Protein AF-A0A9P3I8W3-F1 (afdb_monomer_lite)

Foldseek 3Di:
DDDDPDDDDDPDDDDDPVVVVVVVLCVQQVFLLSNLVSVVVVQVVVVEDEDDPVDDDDDAAQHKYKYDDPSRDIDIDGHHNPDDPPDDDDDDDDGSGDWDWAFDPPQFDDDPNDTGGDTDTDPDDPVVVQAPDQDWDWDKDKDKDWPPDPPDDDDDDDDDDDDDDDDDDDDPPPPPPGDIDIDMDIDIDPGRDDHHYDDDPVVPD

Sequence (205 aa):
MAAAAAAAAAAAPAPPAAATELVEFLNRSWTAFHAVDECRQRLLKAGYQQLSEREEWRLEAGGKYFFTRNYSTIAAFSIGKKFKPGNAFWIIGAHTDSPCLKLKPNSKASKAGFLSVAVQTYGGGLWTTWFDRDLGIAGRVLLRHVDGQEGGRGEGEAAEGGAEGGGEGGKAALVSVKQVRLEHRLVRIDRPVLRIPTLAIHLDR

pLDDT: mean 85.03, std 22.58, range [26.7, 98.81]

Structure (mmCIF, N/CA/C/O backbone):
data_AF-A0A9P3I8W3-F1
#
_entry.id   AF-A0A9P3I8W3-F1
#
loop_
_atom_site.group_PDB
_atom_site.id
_atom_site.type_symbol
_atom_site.label_atom_id
_atom_site.label_alt_id
_atom_site.label_comp_id
_atom_site.label_asym_id
_atom_site.label_entity_id
_atom_site.label_seq_id
_atom_site.pdbx_PDB_ins_code
_atom_site.Cartn_x
_atom_site.Cartn_y
_atom_site.Cartn_z
_atom_site.occupancy
_atom_site.B_iso_or_equiv
_atom_site.auth_seq_id
_atom_site.auth_comp_id
_atom_site.auth_asym_id
_atom_site.auth_atom_id
_atom_site.pdbx_PDB_model_num
ATOM 1 N N . MET A 1 1 ? 13.104 -59.166 -17.831 1.00 45.28 1 MET A N 1
ATOM 2 C CA . MET A 1 1 ? 12.084 -58.642 -16.898 1.00 45.28 1 MET A CA 1
ATOM 3 C C . MET A 1 1 ? 12.790 -57.886 -15.785 1.00 45.28 1 MET A C 1
ATOM 5 O O . MET A 1 1 ? 13.411 -58.519 -14.948 1.00 45.28 1 MET A O 1
ATOM 9 N N . ALA A 1 2 ? 12.720 -56.560 -15.795 1.00 38.44 2 ALA A N 1
ATOM 10 C CA . ALA A 1 2 ? 12.954 -55.733 -14.615 1.00 38.44 2 ALA A CA 1
ATOM 11 C C . ALA A 1 2 ? 12.136 -54.456 -14.828 1.00 38.44 2 ALA A C 1
ATOM 13 O O . ALA A 1 2 ? 12.523 -53.579 -15.595 1.00 38.44 2 ALA A O 1
ATOM 14 N N . ALA A 1 3 ? 10.935 -54.426 -14.253 1.00 42.28 3 ALA A N 1
ATOM 15 C CA . ALA A 1 3 ? 10.103 -53.236 -14.240 1.00 42.28 3 ALA A CA 1
ATOM 16 C C . ALA A 1 3 ? 10.693 -52.270 -13.206 1.00 42.28 3 ALA A C 1
ATOM 18 O O . ALA A 1 3 ? 10.710 -52.572 -12.014 1.00 42.28 3 ALA A O 1
ATOM 19 N N . ALA A 1 4 ? 11.199 -51.127 -13.665 1.00 45.69 4 ALA A N 1
ATOM 20 C CA . ALA A 1 4 ? 11.512 -50.012 -12.788 1.00 45.69 4 ALA A CA 1
ATOM 21 C C . ALA A 1 4 ? 10.185 -49.400 -12.321 1.00 45.69 4 ALA A C 1
ATOM 23 O O . ALA A 1 4 ? 9.483 -48.747 -13.093 1.00 45.69 4 ALA A O 1
ATOM 24 N N . ALA A 1 5 ? 9.814 -49.659 -11.069 1.00 49.66 5 ALA A N 1
ATOM 25 C CA . ALA A 1 5 ? 8.712 -48.968 -10.424 1.00 49.66 5 ALA A CA 1
ATOM 26 C C . ALA A 1 5 ? 9.121 -47.503 -10.222 1.00 49.66 5 ALA A C 1
ATOM 28 O O . ALA A 1 5 ? 10.002 -47.199 -9.418 1.00 49.66 5 ALA A O 1
ATOM 29 N N . ALA A 1 6 ? 8.498 -46.597 -10.975 1.00 54.53 6 ALA A N 1
ATOM 30 C CA . ALA A 1 6 ? 8.556 -45.177 -10.680 1.00 54.53 6 ALA A CA 1
ATOM 31 C C . ALA A 1 6 ? 7.911 -44.964 -9.304 1.00 54.53 6 ALA A C 1
ATOM 33 O O . ALA A 1 6 ? 6.701 -45.124 -9.144 1.00 54.53 6 ALA A O 1
ATOM 34 N N . ALA A 1 7 ? 8.729 -44.649 -8.300 1.00 56.19 7 ALA A N 1
ATOM 35 C CA . ALA A 1 7 ? 8.232 -44.179 -7.021 1.00 56.19 7 ALA A CA 1
ATOM 36 C C . ALA A 1 7 ? 7.456 -42.883 -7.282 1.00 56.19 7 ALA A C 1
ATOM 38 O O . ALA A 1 7 ? 8.037 -41.871 -7.676 1.00 56.19 7 ALA A O 1
ATOM 39 N N . ALA A 1 8 ? 6.134 -42.931 -7.115 1.00 58.38 8 ALA A N 1
ATOM 40 C CA . ALA A 1 8 ? 5.309 -41.738 -7.108 1.00 58.38 8 ALA A CA 1
ATOM 41 C C . ALA A 1 8 ? 5.849 -40.818 -6.008 1.00 58.38 8 ALA A C 1
ATOM 43 O O . ALA A 1 8 ? 5.798 -41.164 -4.826 1.00 58.38 8 ALA A O 1
ATOM 44 N N . ALA A 1 9 ? 6.418 -39.675 -6.397 1.00 61.53 9 ALA A N 1
ATOM 45 C CA . ALA A 1 9 ? 6.782 -38.637 -5.451 1.00 61.53 9 ALA A CA 1
ATOM 46 C C . ALA A 1 9 ? 5.512 -38.271 -4.675 1.00 61.53 9 ALA A C 1
ATOM 48 O O . ALA A 1 9 ? 4.538 -37.799 -5.266 1.00 61.53 9 ALA A O 1
ATOM 49 N N . ALA A 1 10 ? 5.494 -38.562 -3.373 1.00 63.12 10 ALA A N 1
ATOM 50 C CA . ALA A 1 10 ? 4.397 -38.171 -2.506 1.00 63.12 10 ALA A CA 1
ATOM 51 C C . ALA A 1 10 ? 4.188 -36.660 -2.663 1.00 63.12 10 ALA A C 1
ATOM 53 O O . ALA A 1 10 ? 5.136 -35.885 -2.516 1.00 63.12 10 ALA A O 1
ATOM 54 N N . ALA A 1 11 ? 2.969 -36.254 -3.026 1.00 68.75 11 ALA A N 1
ATOM 55 C CA . ALA A 1 11 ? 2.628 -34.848 -3.171 1.00 68.75 11 ALA A CA 1
ATOM 56 C C . ALA A 1 11 ? 2.992 -34.116 -1.873 1.00 68.75 11 ALA A C 1
ATOM 58 O O . ALA A 1 11 ? 2.636 -34.569 -0.782 1.00 68.75 11 ALA A O 1
ATOM 59 N N . ALA A 1 12 ? 3.740 -33.018 -1.992 1.00 76.50 12 ALA A N 1
ATOM 60 C CA . ALA A 1 12 ? 4.112 -32.211 -0.839 1.00 76.50 12 ALA A CA 1
ATOM 61 C C . ALA A 1 12 ? 2.844 -31.797 -0.064 1.00 76.50 12 ALA A C 1
ATOM 63 O O . ALA A 1 12 ? 1.817 -31.515 -0.691 1.00 76.50 12 ALA A O 1
ATOM 64 N N . PRO A 1 13 ? 2.888 -31.766 1.281 1.00 81.31 13 PRO A N 1
ATOM 65 C CA . PRO A 1 13 ? 1.743 -31.338 2.071 1.00 81.31 13 PRO A CA 1
ATOM 66 C C . PRO A 1 13 ? 1.334 -29.917 1.672 1.00 81.31 13 PRO A C 1
ATOM 68 O O . PRO A 1 13 ? 2.184 -29.073 1.378 1.00 81.31 13 PRO A O 1
ATOM 71 N N . ALA A 1 14 ? 0.025 -29.658 1.659 1.00 83.62 14 ALA A N 1
ATOM 72 C CA . ALA A 1 14 ? -0.504 -28.339 1.337 1.00 83.62 14 ALA A CA 1
ATOM 73 C C . ALA A 1 14 ? 0.098 -27.272 2.275 1.00 83.62 14 ALA A C 1
ATOM 75 O O . ALA A 1 14 ? 0.286 -27.542 3.468 1.00 83.62 14 ALA A O 1
ATOM 76 N N . PRO A 1 15 ? 0.408 -26.065 1.765 1.00 88.75 15 PRO A N 1
ATOM 77 C CA . PRO A 1 15 ? 0.966 -25.006 2.591 1.00 88.75 15 PRO A CA 1
ATOM 78 C C . PRO A 1 15 ? -0.010 -24.620 3.714 1.00 88.75 15 PRO A C 1
ATOM 80 O O . PRO A 1 15 ? -1.228 -24.694 3.524 1.00 88.75 15 PRO A O 1
ATOM 83 N N . PRO A 1 16 ? 0.490 -24.161 4.877 1.00 94.12 16 PRO A N 1
ATOM 84 C CA . PRO A 1 16 ? -0.370 -23.666 5.945 1.00 94.12 16 PRO A CA 1
ATOM 85 C C . PRO A 1 16 ? -1.301 -22.553 5.449 1.00 94.12 16 PRO A C 1
ATOM 87 O O . PRO A 1 16 ? -0.885 -21.694 4.667 1.00 94.12 16 PRO A O 1
ATOM 90 N N . ALA A 1 17 ? -2.537 -22.515 5.955 1.00 94.62 17 ALA A N 1
ATOM 91 C CA . ALA A 1 17 ? -3.527 -21.502 5.573 1.00 94.62 17 ALA A CA 1
ATOM 92 C C . ALA A 1 17 ? -2.982 -20.070 5.727 1.00 94.62 17 ALA A C 1
ATOM 94 O O . ALA A 1 17 ? -3.080 -19.271 4.801 1.00 94.62 17 ALA A O 1
ATOM 95 N N . ALA A 1 18 ? -2.284 -19.789 6.833 1.00 95.31 18 ALA A N 1
ATOM 96 C CA . ALA A 1 18 ? -1.663 -18.489 7.087 1.00 95.31 18 ALA A CA 1
ATOM 97 C C . ALA A 1 18 ? -0.638 -18.074 6.012 1.00 95.31 18 ALA A C 1
ATOM 99 O O . ALA A 1 18 ? -0.540 -16.896 5.675 1.00 95.31 18 ALA A O 1
ATOM 100 N N . ALA A 1 19 ? 0.116 -19.026 5.450 1.00 96.69 19 ALA A N 1
ATOM 101 C CA . ALA A 1 19 ? 1.070 -18.736 4.381 1.00 96.69 19 ALA A CA 1
ATOM 102 C C . ALA A 1 19 ? 0.343 -18.383 3.075 1.00 96.69 19 ALA A C 1
ATOM 104 O O . ALA A 1 19 ? 0.718 -17.427 2.399 1.00 96.69 19 ALA A O 1
ATOM 105 N N . THR A 1 20 ? -0.731 -19.108 2.757 1.00 96.12 20 THR A N 1
ATOM 106 C CA . THR A 1 20 ? -1.573 -18.829 1.584 1.00 96.12 20 THR A CA 1
ATOM 107 C C . THR A 1 20 ? -2.246 -17.459 1.707 1.00 96.12 20 THR A C 1
ATOM 109 O O . THR A 1 20 ? -2.158 -16.645 0.791 1.00 96.12 20 THR A O 1
ATOM 112 N N . GLU A 1 21 ? -2.820 -17.145 2.872 1.00 96.38 21 GLU A N 1
ATOM 113 C CA . GLU A 1 21 ? -3.442 -15.844 3.146 1.00 96.38 21 GLU A CA 1
ATOM 114 C C . GLU A 1 21 ? -2.450 -14.677 3.068 1.00 96.38 21 GLU A C 1
ATOM 116 O O . GLU A 1 21 ? -2.803 -13.594 2.587 1.00 96.38 21 GLU A O 1
ATOM 121 N N . LEU A 1 22 ? -1.207 -14.885 3.519 1.00 97.25 22 LEU A N 1
ATOM 122 C CA . LEU A 1 22 ? -0.139 -13.897 3.390 1.00 97.25 22 LEU A CA 1
ATOM 123 C C . LEU A 1 22 ? 0.207 -13.653 1.918 1.00 97.25 22 LEU A C 1
ATOM 125 O O . LEU A 1 22 ? 0.298 -12.501 1.499 1.00 97.25 22 LEU A O 1
ATOM 129 N N . VAL A 1 23 ? 0.372 -14.710 1.121 1.00 97.31 23 VAL A N 1
ATOM 130 C CA . VAL A 1 23 ? 0.656 -14.583 -0.318 1.00 97.31 23 VAL A CA 1
ATOM 131 C C . VAL A 1 23 ? -0.478 -13.847 -1.031 1.00 97.31 23 VAL A C 1
ATOM 133 O O . VAL A 1 23 ? -0.220 -12.941 -1.822 1.00 97.31 23 VAL A O 1
ATOM 136 N N . GLU A 1 24 ? -1.735 -14.161 -0.715 1.00 97.31 24 GLU A N 1
ATOM 137 C CA . GLU A 1 24 ? -2.887 -13.433 -1.251 1.00 97.31 24 GLU A CA 1
ATOM 138 C C . GLU A 1 24 ? -2.878 -11.953 -0.857 1.00 97.31 24 GLU A C 1
ATOM 140 O O . GLU A 1 24 ? -3.127 -11.090 -1.703 1.00 97.31 24 GLU A O 1
ATOM 145 N N . PHE A 1 25 ? -2.559 -11.644 0.403 1.00 98.31 25 PHE A N 1
ATOM 146 C CA . PHE A 1 25 ? -2.430 -10.267 0.873 1.00 98.31 25 PHE A CA 1
ATOM 147 C C . PHE A 1 25 ? -1.346 -9.512 0.094 1.00 98.31 25 PHE A C 1
ATOM 149 O O . PHE A 1 25 ? -1.603 -8.416 -0.406 1.00 98.31 25 PHE A O 1
ATOM 156 N N . LEU A 1 26 ? -0.160 -10.106 -0.071 1.00 97.56 26 LEU A N 1
ATOM 157 C CA . LEU A 1 26 ? 0.955 -9.506 -0.811 1.00 97.56 26 LEU A CA 1
ATOM 158 C C . LEU A 1 26 ? 0.601 -9.284 -2.289 1.00 97.56 26 LEU A C 1
ATOM 160 O O . LEU A 1 26 ? 0.823 -8.196 -2.819 1.00 97.56 26 LEU A O 1
ATOM 164 N N . ASN A 1 27 ? -0.050 -10.259 -2.930 1.00 96.94 27 ASN A N 1
ATOM 165 C CA . ASN A 1 27 ? -0.491 -10.162 -4.326 1.00 96.94 27 ASN A CA 1
ATOM 166 C C . ASN A 1 27 ? -1.557 -9.078 -4.557 1.00 96.94 27 ASN A C 1
ATOM 168 O O . ASN A 1 27 ? -1.719 -8.594 -5.682 1.00 96.94 27 ASN A O 1
ATOM 172 N N . ARG A 1 28 ? -2.286 -8.671 -3.513 1.00 97.62 28 ARG A N 1
ATOM 173 C CA . ARG A 1 28 ? -3.238 -7.549 -3.561 1.00 97.62 28 ARG A CA 1
ATOM 174 C C . ARG A 1 28 ? -2.613 -6.217 -3.148 1.00 97.62 28 ARG A C 1
ATOM 176 O O . ARG A 1 28 ? -3.098 -5.175 -3.572 1.00 97.62 28 ARG A O 1
ATOM 183 N N . SER A 1 29 ? -1.494 -6.235 -2.426 1.00 97.81 29 SER A N 1
ATOM 184 C CA . SER A 1 29 ? -0.898 -5.074 -1.748 1.00 97.81 29 SER A CA 1
ATOM 185 C C . SER A 1 29 ? 0.355 -4.525 -2.444 1.00 97.81 29 SER A C 1
ATOM 187 O O . SER A 1 29 ? 1.392 -4.328 -1.820 1.00 97.81 29 SER A O 1
ATOM 189 N N . TRP A 1 30 ? 0.274 -4.240 -3.748 1.00 97.19 30 TRP A N 1
ATOM 190 C CA . TRP A 1 30 ? 1.442 -3.849 -4.567 1.00 97.19 30 TRP A CA 1
ATOM 191 C C . TRP A 1 30 ? 2.106 -2.531 -4.144 1.00 97.19 30 TRP A C 1
ATOM 193 O O . TRP A 1 30 ? 3.260 -2.266 -4.474 1.00 97.19 30 TRP A O 1
ATOM 203 N N . THR A 1 31 ? 1.367 -1.664 -3.455 1.00 98.38 31 THR A N 1
ATOM 204 C CA . THR A 1 31 ? 1.874 -0.404 -2.904 1.00 98.38 31 THR A CA 1
ATOM 205 C C . THR A 1 31 ? 1.297 -0.188 -1.512 1.00 98.38 31 THR A C 1
ATOM 207 O O . THR A 1 31 ? 0.270 -0.775 -1.180 1.00 98.38 31 THR A O 1
ATOM 210 N N . ALA A 1 32 ? 1.875 0.733 -0.735 1.00 98.31 32 ALA A N 1
ATOM 211 C CA . ALA A 1 32 ? 1.334 1.116 0.573 1.00 98.31 32 ALA A CA 1
ATOM 212 C C . ALA A 1 32 ? -0.153 1.526 0.522 1.00 98.31 32 ALA A C 1
ATOM 214 O O . ALA A 1 32 ? -0.890 1.293 1.475 1.00 98.31 32 ALA A O 1
ATOM 215 N N . PHE A 1 33 ? -0.612 2.095 -0.600 1.00 98.50 33 PHE A N 1
ATOM 216 C CA . PHE A 1 33 ? -2.021 2.447 -0.791 1.00 98.50 33 PHE A CA 1
ATOM 217 C C . PHE A 1 33 ? -2.914 1.209 -0.947 1.00 98.50 33 PHE A C 1
ATOM 219 O O . PHE A 1 33 ? -3.985 1.149 -0.352 1.00 98.50 33 PHE A O 1
ATOM 226 N N . HIS A 1 34 ? -2.458 0.205 -1.702 1.00 98.62 34 HIS A N 1
ATOM 227 C CA . HIS A 1 34 ? -3.178 -1.062 -1.841 1.00 98.62 34 HIS A CA 1
ATOM 228 C C . HIS A 1 34 ? -3.136 -1.882 -0.546 1.00 98.62 34 HIS A C 1
ATOM 230 O O . HIS A 1 34 ? -4.140 -2.479 -0.184 1.00 98.62 34 HIS A O 1
ATOM 236 N N . ALA A 1 35 ? -2.015 -1.857 0.184 1.00 98.62 35 ALA A N 1
ATOM 237 C CA . ALA A 1 35 ? -1.901 -2.500 1.492 1.00 98.62 35 ALA A CA 1
ATOM 238 C C . ALA A 1 35 ? -2.920 -1.933 2.491 1.00 98.62 35 ALA A C 1
ATOM 240 O O . ALA A 1 35 ? -3.608 -2.680 3.182 1.00 98.62 35 ALA A O 1
ATOM 241 N N . VAL A 1 36 ? -3.061 -0.603 2.542 1.00 98.69 36 VAL A N 1
ATOM 242 C CA . VAL A 1 36 ? -4.072 0.045 3.386 1.00 98.69 36 VAL A CA 1
ATOM 243 C C . VAL A 1 36 ? -5.488 -0.283 2.937 1.00 98.69 36 VAL A C 1
ATOM 245 O O . VAL A 1 36 ? -6.330 -0.530 3.798 1.00 98.69 36 VAL A O 1
ATOM 248 N N . ASP A 1 37 ? -5.767 -0.302 1.633 1.00 98.56 37 ASP A N 1
ATOM 249 C CA . ASP A 1 37 ? -7.104 -0.641 1.142 1.00 98.56 37 ASP A CA 1
ATOM 250 C C . ASP A 1 37 ? -7.472 -2.108 1.422 1.00 98.56 37 ASP A C 1
ATOM 252 O O . ASP A 1 37 ? -8.563 -2.374 1.919 1.00 98.56 37 ASP A O 1
ATOM 256 N N . GLU A 1 38 ? -6.547 -3.052 1.239 1.00 98.56 38 GLU A N 1
ATOM 257 C CA . GLU A 1 38 ? -6.749 -4.462 1.600 1.00 98.56 38 GLU A CA 1
ATOM 258 C C . GLU A 1 38 ? -6.984 -4.618 3.114 1.00 98.56 38 GLU A C 1
ATOM 260 O O . GLU A 1 38 ? -7.934 -5.287 3.530 1.00 98.56 38 GLU A O 1
ATOM 265 N N . CYS A 1 39 ? -6.191 -3.944 3.960 1.00 98.69 39 CYS A N 1
ATOM 266 C CA . CYS A 1 39 ? -6.424 -3.908 5.408 1.00 98.69 39 CYS A CA 1
ATOM 267 C C . CYS A 1 39 ? -7.799 -3.317 5.751 1.00 98.69 39 CYS A C 1
ATOM 269 O O . CYS A 1 39 ? -8.533 -3.893 6.553 1.00 98.69 39 CYS A O 1
ATOM 271 N N . ARG A 1 40 ? -8.177 -2.197 5.124 1.00 98.62 40 ARG A N 1
ATOM 272 C CA . ARG A 1 40 ? -9.491 -1.558 5.284 1.00 98.62 40 ARG A CA 1
ATOM 273 C C . ARG A 1 40 ? -10.617 -2.528 4.938 1.00 98.62 40 ARG A C 1
ATOM 275 O O . ARG A 1 40 ? -11.544 -2.677 5.727 1.00 98.62 40 ARG A O 1
ATOM 282 N N . GLN A 1 41 ? -10.541 -3.207 3.795 1.00 98.50 41 GLN A N 1
ATOM 283 C CA . GLN A 1 41 ? -11.558 -4.173 3.376 1.00 98.50 41 GLN A CA 1
ATOM 284 C C . GLN A 1 41 ? -11.681 -5.335 4.369 1.00 98.50 41 GLN A C 1
ATOM 286 O O . GLN A 1 41 ? -12.794 -5.734 4.712 1.00 98.50 41 GLN A O 1
ATOM 291 N N . ARG A 1 42 ? -10.557 -5.862 4.871 1.00 98.56 42 ARG A N 1
ATOM 292 C CA . ARG A 1 42 ? -10.550 -6.928 5.887 1.00 98.56 42 ARG A CA 1
ATOM 293 C C . ARG A 1 42 ? -11.150 -6.465 7.215 1.00 98.56 42 ARG A C 1
ATOM 295 O O . ARG A 1 42 ? -11.957 -7.185 7.794 1.00 98.56 42 ARG A O 1
ATOM 302 N N . LEU A 1 43 ? -10.814 -5.258 7.668 1.00 98.75 43 LEU A N 1
ATOM 303 C CA . LEU A 1 43 ? -11.361 -4.668 8.893 1.00 98.75 43 LEU A CA 1
ATOM 304 C C . LEU A 1 43 ? -12.872 -4.436 8.787 1.00 98.75 43 LEU A C 1
ATOM 306 O O . LEU A 1 43 ? -13.606 -4.814 9.699 1.00 98.75 43 LEU A O 1
ATOM 310 N N . LEU A 1 44 ? -13.348 -3.898 7.660 1.00 98.62 44 LEU A N 1
ATOM 311 C CA . LEU A 1 44 ? -14.781 -3.735 7.393 1.00 98.62 44 LEU A CA 1
ATOM 312 C C . LEU A 1 44 ? -15.511 -5.085 7.435 1.00 98.62 44 LEU A C 1
ATOM 314 O O . LEU A 1 44 ? -16.516 -5.216 8.129 1.00 98.62 44 LEU A O 1
ATOM 318 N N . LYS A 1 45 ? -14.966 -6.119 6.776 1.00 98.44 45 LYS A N 1
ATOM 319 C CA . LYS A 1 45 ? -15.513 -7.490 6.825 1.00 98.44 45 LYS A CA 1
ATOM 320 C C . LYS A 1 45 ? -15.519 -8.079 8.241 1.00 98.44 45 LYS A C 1
ATOM 322 O O . LYS A 1 45 ? -16.404 -8.860 8.569 1.00 98.44 45 LYS A O 1
ATOM 327 N N . ALA A 1 46 ? -14.568 -7.689 9.089 1.00 98.38 46 ALA A N 1
ATOM 328 C CA . ALA A 1 46 ? -14.490 -8.093 10.494 1.00 98.38 46 ALA A CA 1
ATOM 329 C C . ALA A 1 46 ? -15.383 -7.255 11.442 1.00 98.38 46 ALA A C 1
ATOM 331 O O . ALA A 1 46 ? -15.313 -7.420 12.669 1.00 98.38 46 ALA A O 1
ATOM 332 N N . GLY A 1 47 ? -16.208 -6.355 10.891 1.00 98.44 47 GLY A N 1
ATOM 333 C CA . GLY A 1 47 ? -17.156 -5.526 11.635 1.00 98.44 47 GLY A CA 1
ATOM 334 C C . GLY A 1 47 ? -16.533 -4.302 12.305 1.00 98.44 47 GLY A C 1
ATOM 335 O O . GLY A 1 47 ? -17.074 -3.817 13.295 1.00 98.44 47 GLY A O 1
ATOM 336 N N . TYR A 1 48 ? -15.383 -3.820 11.825 1.00 98.69 48 TYR A N 1
ATOM 337 C CA . TYR A 1 48 ? -14.838 -2.542 12.277 1.00 98.69 48 TYR A CA 1
ATOM 338 C C . TYR A 1 48 ? -15.523 -1.380 11.558 1.00 98.69 48 TYR A C 1
ATOM 340 O O . TYR A 1 48 ? -15.741 -1.421 10.348 1.00 98.69 48 TYR A O 1
ATOM 348 N N . GLN A 1 49 ? -15.772 -0.302 12.292 1.00 98.50 49 GLN A N 1
ATOM 349 C CA . GLN A 1 49 ? -16.285 0.949 11.754 1.00 98.50 49 GLN A CA 1
ATOM 350 C C . GLN A 1 49 ? -15.136 1.865 11.314 1.00 98.50 49 GLN A C 1
ATOM 352 O O . GLN A 1 49 ? -14.188 2.100 12.068 1.00 98.50 49 GLN A O 1
ATOM 357 N N . GLN A 1 50 ? -15.230 2.413 10.101 1.00 98.38 50 GLN A N 1
ATOM 358 C CA . GLN A 1 50 ? -14.295 3.436 9.639 1.00 98.38 50 GLN A CA 1
ATOM 359 C C . GLN A 1 50 ? -14.638 4.787 10.277 1.00 98.38 50 GLN A C 1
ATOM 361 O O . GLN A 1 50 ? -15.772 5.248 10.183 1.00 98.38 50 GLN A O 1
ATOM 366 N N . LEU A 1 51 ? -13.646 5.428 10.887 1.00 98.44 51 LEU A N 1
ATOM 367 C CA . LEU A 1 51 ? -13.729 6.773 11.441 1.00 98.44 51 LEU A CA 1
ATOM 368 C C . LEU A 1 51 ? -13.098 7.789 10.484 1.00 98.44 51 LEU A C 1
ATOM 370 O O . LEU A 1 51 ? -12.102 7.507 9.808 1.00 98.44 51 LEU A O 1
ATOM 374 N N . SER A 1 52 ? -13.667 8.992 10.469 1.00 97.00 52 SER A N 1
ATOM 375 C CA . SER A 1 52 ? -13.127 10.157 9.773 1.00 97.00 52 SER A CA 1
ATOM 376 C C . SER A 1 52 ? -12.306 10.995 10.746 1.00 97.00 52 SER A C 1
ATOM 378 O O . SER A 1 52 ? -12.813 11.427 11.774 1.00 97.00 52 SER A O 1
ATOM 380 N N . GLU A 1 53 ? -11.046 11.294 10.423 1.00 96.62 53 GLU A N 1
ATOM 381 C CA . GLU A 1 53 ? -10.215 12.194 11.248 1.00 96.62 53 GLU A CA 1
ATOM 382 C C . GLU A 1 53 ? -10.710 13.653 11.250 1.00 96.62 53 GLU A C 1
ATOM 384 O O . GLU A 1 53 ? -10.148 14.493 11.944 1.00 96.62 53 GLU A O 1
ATOM 389 N N . ARG A 1 54 ? -11.728 13.973 10.442 1.00 96.69 54 ARG A N 1
ATOM 390 C CA . ARG A 1 54 ? -12.326 15.313 10.336 1.00 96.69 54 ARG A CA 1
ATOM 391 C C . ARG A 1 54 ? -13.572 15.485 11.199 1.00 96.69 54 ARG A C 1
ATOM 393 O O . ARG A 1 54 ? -14.115 16.582 11.254 1.00 96.69 54 ARG A O 1
ATOM 400 N N . GLU A 1 55 ? -14.043 14.407 11.807 1.00 96.88 55 GLU A N 1
ATOM 401 C CA . GLU A 1 55 ? -15.269 14.368 12.595 1.00 96.88 55 GLU A CA 1
ATOM 402 C C . GLU A 1 55 ? -14.938 14.088 14.058 1.00 96.88 55 GLU A C 1
ATOM 404 O O . GLU A 1 55 ? -13.901 13.504 14.379 1.00 96.88 55 GLU A O 1
ATOM 409 N N . GLU A 1 56 ? -15.837 14.485 14.952 1.00 97.50 56 GLU A N 1
ATOM 410 C CA . GLU A 1 56 ? -15.761 14.089 16.353 1.00 97.50 56 GLU A CA 1
ATOM 411 C C . GLU A 1 56 ? -16.072 12.594 16.500 1.00 97.50 56 GLU A C 1
ATOM 413 O O . GLU A 1 56 ? -17.024 12.073 15.914 1.00 97.50 56 GLU A O 1
ATOM 418 N N . TRP A 1 57 ? -15.271 11.885 17.295 1.00 97.69 57 TRP A N 1
ATOM 419 C CA . TRP A 1 57 ? -15.421 10.444 17.469 1.00 97.69 57 TRP A CA 1
ATOM 420 C C . TRP A 1 57 ? -16.287 10.116 18.677 1.00 97.69 57 TRP A C 1
ATOM 422 O O . TRP A 1 57 ? -15.945 10.437 19.813 1.00 97.69 57 TRP A O 1
ATOM 432 N N . ARG A 1 58 ? -17.374 9.381 18.438 1.00 95.56 58 ARG A N 1
ATOM 433 C CA . ARG A 1 58 ? -18.196 8.775 19.490 1.00 95.56 58 ARG A CA 1
ATOM 434 C C . ARG A 1 58 ? -17.822 7.305 19.617 1.00 95.56 58 ARG A C 1
ATOM 436 O O . ARG A 1 58 ? -18.190 6.491 18.775 1.00 95.56 58 ARG A O 1
ATOM 443 N N . LEU A 1 59 ? -17.021 6.996 20.632 1.00 96.88 59 LEU A N 1
ATOM 444 C CA . LEU A 1 59 ? -16.451 5.669 20.848 1.00 96.88 59 LEU A CA 1
ATOM 445 C C . LEU A 1 59 ? -17.149 4.959 22.006 1.00 96.88 59 LEU A C 1
ATOM 447 O O . LEU A 1 59 ? -17.386 5.558 23.053 1.00 96.88 59 LEU A O 1
ATOM 451 N N . GLU A 1 60 ? -17.404 3.664 21.844 1.00 96.75 60 GLU A N 1
ATOM 452 C CA . GLU A 1 60 ? -18.109 2.849 22.831 1.00 96.75 60 GLU A CA 1
ATOM 453 C C . GLU A 1 60 ? -17.264 1.659 23.298 1.00 96.75 60 GLU A C 1
ATOM 455 O O . GLU A 1 60 ? -16.480 1.072 22.544 1.00 96.75 60 GLU A O 1
ATOM 460 N N . ALA A 1 61 ? -17.440 1.266 24.561 1.00 97.31 61 ALA A N 1
ATOM 461 C CA . ALA A 1 61 ? -16.824 0.055 25.089 1.00 97.31 61 ALA A CA 1
ATOM 462 C C . ALA A 1 61 ? -17.365 -1.183 24.355 1.00 97.31 61 ALA A C 1
ATOM 464 O O . ALA A 1 61 ? -18.570 -1.375 24.229 1.00 97.31 61 ALA A O 1
ATOM 465 N N . GLY A 1 62 ? -16.471 -2.053 23.887 1.00 97.50 62 GLY A N 1
ATOM 466 C CA . GLY A 1 62 ? -16.814 -3.163 22.993 1.00 97.50 62 GLY A CA 1
ATOM 467 C C . GLY A 1 62 ? -16.765 -2.808 21.503 1.00 97.50 62 GLY A C 1
ATOM 468 O O . GLY A 1 62 ? -16.823 -3.721 20.679 1.00 97.50 62 GLY A O 1
ATOM 469 N N . GLY A 1 63 ? -16.627 -1.525 21.153 1.00 98.12 63 GLY A N 1
ATOM 470 C CA . GLY A 1 63 ? -16.554 -1.057 19.773 1.00 98.12 63 GLY A CA 1
ATOM 471 C C . GLY A 1 63 ? -15.237 -1.403 19.071 1.00 98.12 63 GLY A C 1
ATOM 472 O O . GLY A 1 63 ? -14.189 -1.602 19.699 1.00 98.12 63 GLY A O 1
ATOM 473 N N . LYS A 1 64 ? -15.291 -1.470 17.739 1.00 98.69 64 LYS A N 1
ATOM 474 C CA . LYS A 1 64 ? -14.160 -1.765 16.852 1.00 98.69 64 LYS A CA 1
ATOM 475 C C . LYS A 1 64 ? -14.064 -0.680 15.795 1.00 98.69 64 LYS A C 1
ATOM 477 O O . LYS A 1 64 ? -15.014 -0.475 15.044 1.00 98.69 64 LYS A O 1
ATOM 482 N N . TYR A 1 65 ? -12.919 -0.021 15.713 1.00 98.81 65 TYR A N 1
ATOM 483 C CA . TYR A 1 65 ? -12.772 1.170 14.891 1.00 98.81 65 TYR A CA 1
ATOM 484 C C . TYR A 1 65 ? -11.443 1.176 14.152 1.00 98.81 65 TYR A C 1
ATOM 486 O O . TYR A 1 65 ? -10.455 0.599 14.608 1.00 98.81 65 TYR A O 1
ATOM 494 N N . PHE A 1 66 ? -11.403 1.852 13.013 1.00 98.81 66 PHE A N 1
ATOM 495 C CA . PHE A 1 66 ? -10.153 2.168 12.340 1.00 98.81 66 PHE A CA 1
ATOM 496 C C . PHE A 1 66 ? -10.261 3.496 11.607 1.00 98.81 66 PHE A C 1
ATOM 498 O O . PHE A 1 66 ? -11.346 3.915 11.220 1.00 98.81 66 PHE A O 1
ATOM 505 N N . PHE A 1 67 ? -9.131 4.138 11.363 1.00 98.62 67 PHE A N 1
ATOM 506 C CA . PHE A 1 67 ? -9.051 5.282 10.465 1.00 98.62 67 PHE A CA 1
ATOM 507 C C . PHE A 1 67 ? -7.833 5.140 9.556 1.00 98.62 67 PHE A C 1
ATOM 509 O O . PHE A 1 67 ? -6.904 4.370 9.822 1.00 98.62 67 PHE A O 1
ATOM 516 N N . THR A 1 68 ? -7.842 5.892 8.461 1.00 98.31 68 THR A N 1
ATOM 517 C CA . THR A 1 68 ? -6.731 5.944 7.510 1.00 98.31 68 THR A CA 1
ATOM 518 C C . THR A 1 68 ? -6.248 7.370 7.356 1.00 98.31 68 THR A C 1
ATOM 520 O O . THR A 1 68 ? -7.071 8.271 7.202 1.00 98.31 68 THR A O 1
ATOM 523 N N . ARG A 1 69 ? -4.932 7.560 7.270 1.00 97.62 69 ARG A N 1
ATOM 524 C CA . ARG A 1 69 ? -4.320 8.859 6.980 1.00 97.62 69 ARG A CA 1
ATOM 525 C C . ARG A 1 69 ? -3.565 8.805 5.662 1.00 97.62 69 ARG A C 1
ATOM 527 O O . ARG A 1 69 ? -2.819 7.860 5.404 1.00 97.62 69 ARG A O 1
ATOM 534 N N . ASN A 1 70 ? -3.799 9.796 4.797 1.00 96.56 70 ASN A N 1
ATOM 535 C CA . ASN A 1 70 ? -3.239 9.870 3.436 1.00 96.56 70 ASN A CA 1
ATOM 536 C C . ASN A 1 70 ? -3.500 8.615 2.565 1.00 96.56 70 ASN A C 1
ATOM 538 O O . ASN A 1 70 ? -2.862 8.445 1.530 1.00 96.56 70 ASN A O 1
ATOM 542 N N . TYR A 1 71 ? -4.418 7.728 2.963 1.00 96.25 71 TYR A N 1
ATOM 543 C CA . TYR A 1 71 ? -4.629 6.409 2.346 1.00 96.25 71 TYR A CA 1
ATOM 544 C C . TYR A 1 71 ? -3.387 5.495 2.338 1.00 96.25 71 TYR A C 1
ATOM 546 O O . TYR A 1 71 ? -3.399 4.472 1.669 1.00 96.25 71 TYR A O 1
ATOM 554 N N . SER A 1 72 ? -2.311 5.850 3.049 1.00 97.69 72 SER A N 1
ATOM 555 C CA . SER A 1 72 ? -1.052 5.084 3.103 1.00 97.69 72 SER A CA 1
ATOM 556 C C . SER A 1 72 ? -0.716 4.578 4.503 1.00 97.69 72 SER A C 1
ATOM 558 O O . SER A 1 72 ? 0.149 3.723 4.654 1.00 97.69 72 SER A O 1
ATOM 560 N N . THR A 1 73 ? -1.424 5.072 5.518 1.00 98.62 73 THR A N 1
ATOM 561 C CA . THR A 1 73 ? -1.330 4.619 6.905 1.00 98.62 73 THR A CA 1
ATOM 562 C C . THR A 1 73 ? -2.713 4.214 7.388 1.00 98.62 73 THR A C 1
ATOM 564 O O . THR A 1 73 ? -3.700 4.885 7.073 1.00 98.62 73 THR A O 1
ATOM 567 N N . ILE A 1 74 ? -2.774 3.141 8.171 1.00 98.62 74 ILE A N 1
ATOM 568 C CA . ILE A 1 74 ? -3.991 2.656 8.812 1.00 98.62 74 ILE A CA 1
ATOM 569 C C . ILE A 1 74 ? -3.720 2.401 10.291 1.00 98.62 74 ILE A C 1
ATOM 571 O O . ILE A 1 74 ? -2.677 1.858 10.647 1.00 98.62 74 ILE A O 1
ATOM 575 N N . ALA A 1 75 ? -4.660 2.804 11.138 1.00 98.62 75 ALA A N 1
ATOM 576 C CA . ALA A 1 75 ? -4.658 2.491 12.557 1.00 98.62 75 ALA A CA 1
ATOM 577 C C . ALA A 1 75 ? -6.011 1.879 12.908 1.00 98.62 75 ALA A C 1
ATOM 579 O O . ALA A 1 75 ? -7.050 2.484 12.646 1.00 98.62 75 ALA A O 1
ATOM 580 N N . ALA A 1 76 ? -5.988 0.679 13.479 1.00 98.62 76 ALA A N 1
ATOM 581 C CA . ALA A 1 76 ? -7.173 -0.049 13.904 1.00 98.62 76 ALA A CA 1
ATOM 582 C C . ALA A 1 76 ? -7.069 -0.371 15.392 1.00 98.62 76 ALA A C 1
ATOM 584 O O . ALA A 1 76 ? -5.991 -0.684 15.894 1.00 98.62 76 ALA A O 1
ATOM 585 N N . PHE A 1 77 ? -8.191 -0.293 16.096 1.00 98.56 77 PHE A N 1
ATOM 586 C CA . PHE A 1 77 ? -8.253 -0.562 17.523 1.00 98.56 77 PHE A CA 1
ATOM 587 C C . PHE A 1 77 ? -9.603 -1.159 17.918 1.00 98.56 77 PHE A C 1
ATOM 589 O O . PHE A 1 77 ? -10.626 -0.988 17.252 1.00 98.56 77 PHE A O 1
ATOM 596 N N . SER A 1 78 ? -9.600 -1.897 19.023 1.00 98.31 78 SER A N 1
ATOM 597 C CA . SER A 1 78 ? -10.798 -2.483 19.616 1.00 98.31 78 SER A CA 1
ATOM 598 C C . SER A 1 78 ? -10.847 -2.122 21.086 1.00 98.31 78 SER A C 1
ATOM 600 O O . SER A 1 78 ? -9.882 -2.334 21.819 1.00 98.31 78 SER A O 1
ATOM 602 N N . ILE A 1 79 ? -11.972 -1.565 21.514 1.00 98.19 79 ILE A N 1
ATOM 603 C CA . ILE A 1 79 ? -12.164 -1.119 22.886 1.00 98.19 79 ILE A CA 1
ATOM 604 C C . ILE A 1 79 ? -12.741 -2.291 23.672 1.00 98.19 79 ILE A C 1
ATOM 606 O O . ILE A 1 79 ? -13.801 -2.816 23.341 1.00 98.19 79 ILE A O 1
ATOM 610 N N . GLY A 1 80 ? -12.051 -2.732 24.723 1.00 97.75 80 GLY A N 1
ATOM 611 C CA . GLY A 1 80 ? -12.556 -3.807 25.576 1.00 97.75 80 GLY A CA 1
ATOM 612 C C . GLY A 1 80 ? -13.873 -3.416 26.255 1.00 97.75 80 GLY A C 1
ATOM 613 O O . GLY A 1 80 ? -14.046 -2.277 26.675 1.00 97.75 80 GLY A O 1
ATOM 614 N N . LYS A 1 81 ? -14.793 -4.370 26.446 1.00 97.75 81 LYS A N 1
ATOM 615 C CA . LYS A 1 81 ? -16.099 -4.115 27.099 1.00 97.75 81 LYS A CA 1
ATOM 616 C C . LYS A 1 81 ? -15.991 -3.549 28.525 1.00 97.75 81 LYS A C 1
ATOM 618 O O . LYS A 1 81 ? -16.922 -2.926 29.010 1.00 97.75 81 LYS A O 1
ATOM 623 N N . LYS A 1 82 ? -14.865 -3.793 29.205 1.00 97.50 82 LYS A N 1
ATOM 624 C CA . LYS A 1 82 ? -14.563 -3.304 30.564 1.00 97.50 82 LYS A CA 1
ATOM 625 C C . LYS A 1 82 ? -13.555 -2.149 30.570 1.00 97.50 82 LYS A C 1
ATOM 627 O O . LYS A 1 82 ? -13.014 -1.820 31.625 1.00 97.50 82 LYS A O 1
ATOM 632 N N . PHE A 1 83 ? -13.232 -1.600 29.400 1.00 97.69 83 PHE A N 1
ATOM 633 C CA . PHE A 1 83 ? -12.294 -0.494 29.294 1.00 97.69 83 PHE A CA 1
ATOM 634 C C . PHE A 1 83 ? -12.841 0.729 30.033 1.00 97.69 83 PHE A C 1
ATOM 636 O O . PHE A 1 83 ? -14.026 1.045 29.940 1.00 97.69 83 PHE A O 1
ATOM 643 N N . LYS A 1 84 ? -11.961 1.409 30.761 1.00 96.88 84 LYS A N 1
ATOM 644 C CA . LYS A 1 84 ? -12.220 2.698 31.397 1.00 96.88 84 LYS A CA 1
ATOM 645 C C . LYS A 1 84 ? -11.064 3.639 31.053 1.00 96.88 84 LYS A C 1
ATOM 647 O O . LYS A 1 84 ? -9.941 3.151 30.891 1.00 96.88 84 LYS A O 1
ATOM 652 N N . PRO A 1 85 ? -11.302 4.958 30.944 1.00 95.94 85 PRO A N 1
ATOM 653 C CA . PRO A 1 85 ? -10.216 5.925 30.822 1.00 95.94 85 PRO A CA 1
ATOM 654 C C . PRO A 1 85 ? -9.160 5.701 31.915 1.00 95.94 85 PRO A C 1
ATOM 656 O O . PRO A 1 85 ? -9.507 5.552 33.084 1.00 95.94 85 PRO A O 1
ATOM 659 N N . GLY A 1 86 ? -7.887 5.627 31.519 1.00 96.50 86 GLY A N 1
ATOM 660 C CA . GLY A 1 86 ? -6.762 5.276 32.398 1.00 96.50 86 GLY A CA 1
ATOM 661 C C . GLY A 1 86 ? -6.277 3.824 32.281 1.00 96.50 86 GLY A C 1
ATOM 662 O O . GLY A 1 86 ? -5.174 3.520 32.729 1.00 96.50 86 GLY A O 1
ATOM 663 N N . ASN A 1 87 ? -7.038 2.931 31.641 1.00 97.50 87 ASN A N 1
ATOM 664 C CA . ASN A 1 87 ? -6.561 1.580 31.335 1.00 97.50 87 ASN A CA 1
ATOM 665 C C . ASN A 1 87 ? -5.437 1.595 30.277 1.00 97.50 87 ASN A C 1
ATOM 667 O O . ASN A 1 87 ? -5.337 2.509 29.459 1.00 97.50 87 ASN A O 1
ATOM 671 N N . ALA A 1 88 ? -4.618 0.539 30.268 1.00 97.25 88 ALA A N 1
ATOM 672 C CA . ALA A 1 88 ? -3.497 0.385 29.342 1.00 97.25 88 ALA A CA 1
ATOM 673 C C . ALA A 1 88 ? -3.924 0.059 27.897 1.00 97.25 88 ALA A C 1
ATOM 675 O O . ALA A 1 88 ? -5.014 -0.462 27.646 1.00 97.25 88 ALA A O 1
ATOM 676 N N . PHE A 1 89 ? -3.003 0.302 26.961 1.00 97.75 89 PHE A N 1
ATOM 677 C CA . PHE A 1 89 ? -3.120 -0.057 25.549 1.00 97.75 89 PHE A CA 1
ATOM 678 C C . PHE A 1 89 ? -2.129 -1.163 25.191 1.00 97.75 89 PHE A C 1
ATOM 680 O O . PHE A 1 89 ? -0.979 -1.142 25.626 1.00 97.75 89 PHE A O 1
ATOM 687 N N . TRP A 1 90 ? -2.565 -2.087 24.339 1.00 97.62 90 TRP A N 1
ATOM 688 C CA . TRP A 1 90 ? -1.705 -3.084 23.706 1.00 97.62 90 TRP A CA 1
ATOM 689 C C . TRP A 1 90 ? -1.553 -2.691 22.243 1.00 97.62 90 TRP A C 1
ATOM 691 O O . TRP A 1 90 ? -2.538 -2.683 21.505 1.00 97.62 90 TRP A O 1
ATOM 701 N N . ILE A 1 91 ? -0.343 -2.304 21.843 1.00 98.12 91 ILE A N 1
ATOM 702 C CA . ILE A 1 91 ? -0.090 -1.722 20.523 1.00 98.12 91 ILE A CA 1
ATOM 703 C C . ILE A 1 91 ? 0.917 -2.592 19.782 1.00 98.12 91 ILE A C 1
ATOM 705 O O . ILE A 1 91 ? 1.986 -2.898 20.304 1.00 98.12 91 ILE A O 1
ATOM 709 N N . ILE A 1 92 ? 0.573 -2.952 18.548 1.00 98.69 92 ILE A N 1
ATOM 710 C CA . ILE A 1 92 ? 1.479 -3.590 17.596 1.00 98.69 92 ILE A CA 1
ATOM 711 C C . ILE A 1 92 ? 1.705 -2.598 16.460 1.00 98.69 92 ILE A C 1
ATOM 713 O O . ILE A 1 92 ? 0.750 -2.110 15.856 1.00 98.69 92 ILE A O 1
ATOM 717 N N . GLY A 1 93 ? 2.972 -2.287 16.199 1.00 98.06 93 GLY A N 1
ATOM 718 C CA . GLY A 1 93 ? 3.389 -1.404 15.117 1.00 98.06 93 GLY A CA 1
ATOM 719 C C . GLY A 1 93 ? 4.050 -2.185 13.986 1.00 98.06 93 GLY A C 1
ATOM 720 O O . GLY A 1 93 ? 4.882 -3.054 14.230 1.00 98.06 93 GLY A O 1
ATOM 721 N N . ALA A 1 94 ? 3.694 -1.838 12.753 1.00 98.31 94 ALA A N 1
ATOM 722 C CA . ALA A 1 94 ? 4.357 -2.260 11.523 1.00 98.31 94 ALA A CA 1
ATOM 723 C C . ALA A 1 94 ? 4.284 -1.108 10.504 1.00 98.31 94 ALA A C 1
ATOM 725 O O . ALA A 1 94 ? 3.693 -0.063 10.788 1.00 98.31 94 ALA A O 1
ATOM 726 N N . HIS A 1 95 ? 4.864 -1.286 9.318 1.00 98.31 95 HIS A N 1
ATOM 727 C CA . HIS A 1 95 ? 4.810 -0.298 8.239 1.00 98.31 95 HIS A CA 1
ATOM 728 C C . HIS A 1 95 ? 4.301 -0.931 6.932 1.00 98.31 95 HIS A C 1
ATOM 730 O O . HIS A 1 95 ? 4.415 -2.137 6.729 1.00 98.31 95 HIS A O 1
ATOM 736 N N . THR A 1 96 ? 3.666 -0.125 6.076 1.00 98.25 96 THR A N 1
ATOM 737 C CA . THR A 1 96 ? 2.962 -0.578 4.854 1.00 98.25 96 THR A CA 1
ATOM 738 C C . THR A 1 96 ? 3.771 -0.392 3.576 1.00 98.25 96 THR A C 1
ATOM 740 O O . THR A 1 96 ? 3.350 -0.817 2.501 1.00 98.25 96 THR A O 1
ATOM 743 N N . ASP A 1 97 ? 4.899 0.300 3.657 1.00 98.00 97 ASP A N 1
ATOM 744 C CA . ASP A 1 97 ? 5.755 0.593 2.526 1.00 98.00 97 ASP A CA 1
ATOM 745 C C . ASP A 1 97 ? 6.900 -0.415 2.400 1.00 98.00 97 ASP A C 1
ATOM 747 O O . ASP A 1 97 ? 7.229 -1.173 3.309 1.00 98.00 97 ASP A O 1
ATOM 751 N N . SER A 1 98 ? 7.516 -0.442 1.226 1.00 98.06 98 SER A N 1
ATOM 752 C CA . SER A 1 98 ? 8.673 -1.282 0.935 1.00 98.06 98 SER A CA 1
ATOM 753 C C . SER A 1 98 ? 9.583 -0.550 -0.045 1.00 98.06 98 SER A C 1
ATOM 755 O O . SER A 1 98 ? 9.082 0.282 -0.816 1.00 98.06 98 SER A O 1
ATOM 757 N N . PRO A 1 99 ? 10.900 -0.827 -0.048 1.00 98.44 99 PRO A N 1
ATOM 758 C CA . PRO A 1 99 ? 11.793 -0.239 -1.028 1.00 98.44 99 PRO A CA 1
ATOM 759 C C . PRO A 1 99 ? 11.333 -0.527 -2.459 1.00 98.44 99 PRO A C 1
ATOM 761 O O . PRO A 1 99 ? 11.024 -1.669 -2.799 1.00 98.44 99 PRO A O 1
ATOM 764 N N . CYS A 1 100 ? 11.260 0.505 -3.297 1.00 98.06 100 CYS A N 1
ATOM 765 C CA . CYS A 1 100 ? 10.732 0.381 -4.653 1.00 98.06 100 CYS A CA 1
ATOM 766 C C . CYS A 1 100 ? 11.233 1.477 -5.595 1.00 98.06 100 CYS A C 1
ATOM 768 O O . CYS A 1 100 ? 11.872 2.447 -5.181 1.00 98.06 100 CYS A O 1
ATOM 770 N N . LEU A 1 101 ? 10.915 1.328 -6.880 1.00 98.25 101 LEU A N 1
ATOM 771 C CA . LEU A 1 101 ? 11.096 2.371 -7.883 1.00 98.25 101 LEU A CA 1
ATOM 772 C C . LEU A 1 101 ? 9.798 3.167 -8.030 1.00 98.25 101 LEU A C 1
ATOM 774 O O . LEU A 1 101 ? 8.759 2.623 -8.402 1.00 98.25 101 LEU A O 1
ATOM 778 N N . LYS A 1 102 ? 9.851 4.468 -7.739 1.00 98.06 102 LYS A N 1
ATOM 779 C CA . LYS A 1 102 ? 8.723 5.391 -7.922 1.00 98.06 102 LYS A CA 1
ATOM 780 C C . LYS A 1 102 ? 8.906 6.194 -9.199 1.00 98.06 102 LYS A C 1
ATOM 782 O O . LYS A 1 102 ? 10.021 6.578 -9.532 1.00 98.06 102 LYS A O 1
ATOM 787 N N . LEU A 1 103 ? 7.813 6.502 -9.888 1.00 97.38 103 LEU A N 1
ATOM 788 C CA . LEU A 1 103 ? 7.849 7.436 -11.012 1.00 97.38 103 LEU A CA 1
ATOM 789 C C . LEU A 1 103 ? 8.283 8.824 -10.524 1.00 97.38 103 LEU A C 1
ATOM 791 O O . LEU A 1 103 ? 7.793 9.302 -9.498 1.00 97.38 103 LEU A O 1
ATOM 795 N N . LYS A 1 104 ? 9.184 9.479 -11.263 1.00 97.88 104 LYS A N 1
ATOM 796 C CA . LYS A 1 104 ? 9.464 10.904 -11.040 1.00 97.88 104 LYS A CA 1
ATOM 797 C C . LYS A 1 104 ? 8.245 11.747 -11.448 1.00 97.88 104 LYS A C 1
ATOM 799 O O . LYS A 1 104 ? 7.527 11.342 -12.360 1.00 97.88 104 LYS A O 1
ATOM 804 N N . PRO A 1 105 ? 8.028 12.936 -10.849 1.00 97.00 105 PRO A N 1
ATOM 805 C CA . PRO A 1 105 ? 6.925 13.822 -11.237 1.00 97.00 105 PRO A CA 1
ATOM 806 C C . PRO A 1 105 ? 6.916 14.158 -12.734 1.00 97.00 105 PRO A C 1
ATOM 808 O O . PRO A 1 105 ? 5.870 14.122 -13.372 1.00 97.00 105 PRO A O 1
ATOM 811 N N . ASN A 1 106 ? 8.097 14.416 -13.304 1.00 97.06 106 ASN A N 1
ATOM 812 C CA . ASN A 1 106 ? 8.306 14.430 -14.746 1.00 97.06 106 ASN A CA 1
ATOM 813 C C . ASN A 1 106 ? 9.034 13.142 -15.146 1.00 97.06 106 ASN A C 1
ATOM 815 O O . ASN A 1 106 ? 10.246 13.017 -14.957 1.00 97.06 106 ASN A O 1
ATOM 819 N N . SER A 1 107 ? 8.268 12.161 -15.623 1.00 97.06 107 SER A N 1
ATOM 820 C CA . SER A 1 107 ? 8.756 10.810 -15.911 1.00 97.06 107 SER A CA 1
ATOM 821 C C . SER A 1 107 ? 9.046 10.556 -17.389 1.00 97.06 107 SER A C 1
ATOM 823 O O . SER A 1 107 ? 9.661 9.541 -17.709 1.00 97.06 107 SER A O 1
ATOM 825 N N . LYS A 1 108 ? 8.636 11.446 -18.302 1.00 96.62 108 LYS A N 1
ATOM 826 C CA . LYS A 1 108 ? 8.856 11.262 -19.741 1.00 96.62 108 LYS A CA 1
ATOM 827 C C . LYS A 1 108 ? 10.350 11.362 -20.052 1.00 96.62 108 LYS A C 1
ATOM 829 O O . LYS A 1 108 ? 10.958 12.406 -19.839 1.00 96.62 108 LYS A O 1
ATOM 834 N N . ALA A 1 109 ? 10.921 10.301 -20.611 1.00 95.00 109 ALA A N 1
ATOM 835 C CA . ALA A 1 109 ? 12.292 10.288 -21.099 1.00 95.00 109 ALA A CA 1
ATOM 836 C C . ALA A 1 109 ? 12.380 9.559 -22.445 1.00 95.00 109 ALA A C 1
ATOM 838 O O . ALA A 1 109 ? 11.550 8.717 -22.777 1.00 95.00 109 ALA A O 1
ATOM 839 N N . SER A 1 110 ? 13.400 9.881 -23.231 1.00 95.25 110 SER A N 1
ATOM 840 C CA . SER A 1 110 ? 13.739 9.144 -24.446 1.00 95.25 110 SER A CA 1
ATOM 841 C C . SER A 1 110 ? 15.249 9.010 -24.521 1.00 95.25 110 SER A C 1
ATOM 843 O O . SER A 1 110 ? 15.965 9.986 -24.284 1.00 95.25 110 SER A O 1
ATOM 845 N N . LYS A 1 111 ? 15.740 7.802 -24.792 1.00 91.38 111 LYS A N 1
ATOM 846 C CA . LYS A 1 111 ? 17.174 7.529 -24.909 1.00 91.38 111 LYS A CA 1
ATOM 847 C C . LYS A 1 111 ? 17.403 6.419 -25.925 1.00 91.38 111 LYS A C 1
ATOM 849 O O . LYS A 1 111 ? 16.734 5.395 -25.871 1.00 91.38 111 LYS A O 1
ATOM 854 N N . ALA A 1 112 ? 18.350 6.635 -26.841 1.00 92.19 112 ALA A N 1
ATOM 855 C CA . ALA A 1 112 ? 18.753 5.657 -27.858 1.00 92.19 112 ALA A CA 1
ATOM 856 C C . ALA A 1 112 ? 17.575 5.059 -28.665 1.00 92.19 112 ALA A C 1
ATOM 858 O O . ALA A 1 112 ? 17.547 3.865 -28.933 1.00 92.19 112 ALA A O 1
ATOM 859 N N . GLY A 1 113 ? 16.578 5.882 -29.017 1.00 95.62 113 GLY A N 1
ATOM 860 C CA . GLY A 1 113 ? 15.394 5.443 -29.771 1.00 95.62 113 GLY A CA 1
ATOM 861 C C . GLY A 1 113 ? 14.303 4.757 -28.937 1.00 95.62 113 GLY A C 1
ATOM 862 O O . GLY A 1 113 ? 13.236 4.469 -29.470 1.00 95.62 113 GLY A O 1
ATOM 863 N N . PHE A 1 114 ? 14.516 4.550 -27.635 1.00 96.12 114 PHE A N 1
ATOM 864 C CA . PHE A 1 114 ? 13.526 3.962 -26.734 1.00 96.12 114 PHE A CA 1
ATOM 865 C C . PHE A 1 114 ? 12.774 5.029 -25.940 1.00 96.12 114 PHE A C 1
ATOM 867 O O . PHE A 1 114 ? 13.380 5.916 -25.329 1.00 96.12 114 PHE A O 1
ATOM 874 N N . LEU A 1 115 ? 11.449 4.881 -25.859 1.00 96.44 115 LEU A N 1
ATOM 875 C CA . LEU A 1 115 ? 10.651 5.573 -24.852 1.00 96.44 115 LEU A CA 1
ATOM 876 C C . LEU A 1 115 ? 10.993 4.989 -23.479 1.00 96.44 115 LEU A C 1
ATOM 878 O O . LEU A 1 115 ? 10.861 3.791 -23.251 1.00 96.44 115 LEU A O 1
ATOM 882 N N . SER A 1 116 ? 11.444 5.843 -22.570 1.00 96.25 116 SER A N 1
ATOM 883 C CA . SER A 1 116 ? 11.840 5.465 -21.218 1.00 96.25 116 SER A CA 1
ATOM 884 C C . SER A 1 116 ? 10.995 6.203 -20.190 1.00 96.25 116 SER A C 1
ATOM 886 O O . SER A 1 116 ? 10.470 7.289 -20.442 1.00 96.25 116 SER A O 1
ATOM 888 N N . VAL A 1 117 ? 10.900 5.620 -18.999 1.00 96.44 117 VAL A N 1
ATOM 889 C CA . VAL A 1 117 ? 10.180 6.209 -17.872 1.00 96.44 117 VAL A CA 1
ATOM 890 C C . VAL A 1 117 ? 11.167 6.459 -16.741 1.00 96.44 117 VAL A C 1
ATOM 892 O O . VAL A 1 117 ? 11.757 5.527 -16.199 1.00 96.44 117 VAL A O 1
ATOM 895 N N . ALA A 1 118 ? 11.374 7.728 -16.395 1.00 97.31 118 ALA A N 1
ATOM 896 C CA . ALA A 1 118 ? 12.299 8.109 -15.341 1.00 97.31 118 ALA A CA 1
ATOM 897 C C . ALA A 1 118 ? 11.726 7.760 -13.960 1.00 97.31 118 ALA A C 1
ATOM 899 O O . ALA A 1 118 ? 10.623 8.180 -13.589 1.00 97.31 118 ALA A O 1
ATOM 900 N N . VAL A 1 119 ? 12.520 7.027 -13.183 1.00 97.75 119 VAL A N 1
ATOM 901 C CA . VAL A 1 119 ? 12.187 6.586 -11.827 1.00 97.75 119 VAL A CA 1
ATOM 902 C C . VAL A 1 119 ? 13.142 7.178 -10.794 1.00 97.75 119 VAL A C 1
ATOM 904 O O . VAL A 1 119 ? 14.223 7.671 -11.121 1.00 97.75 119 VAL A O 1
ATOM 907 N N . GLN A 1 120 ? 12.727 7.142 -9.536 1.00 97.75 120 GLN A N 1
ATOM 908 C CA . GLN A 1 120 ? 13.528 7.451 -8.362 1.00 97.75 120 GLN A CA 1
ATOM 909 C C . GLN A 1 120 ? 13.476 6.274 -7.388 1.00 97.75 120 GLN A C 1
ATOM 911 O O . GLN A 1 120 ? 12.441 5.618 -7.243 1.00 97.75 120 GLN A O 1
ATOM 916 N N . THR A 1 121 ? 14.587 6.023 -6.710 1.00 98.31 121 THR A N 1
ATOM 917 C CA . THR A 1 121 ? 14.679 5.011 -5.659 1.00 98.31 121 THR A CA 1
ATOM 918 C C . THR A 1 121 ? 13.952 5.484 -4.408 1.00 98.31 121 THR A C 1
ATOM 920 O O . THR A 1 121 ? 14.131 6.617 -3.961 1.00 98.31 121 THR A O 1
ATOM 923 N N . TYR A 1 122 ? 13.138 4.612 -3.830 1.00 98.25 122 TYR A N 1
ATOM 924 C CA . TYR A 1 122 ? 12.487 4.822 -2.546 1.00 98.25 122 TYR A CA 1
ATOM 925 C C . TYR A 1 122 ? 12.976 3.761 -1.559 1.00 98.25 122 TYR A C 1
ATOM 927 O O . TYR A 1 122 ? 12.836 2.577 -1.842 1.00 98.25 122 TYR A O 1
ATOM 935 N N . GLY A 1 123 ? 13.528 4.171 -0.414 1.00 97.25 123 GLY A N 1
ATOM 936 C CA . GLY A 1 123 ? 14.122 3.261 0.576 1.00 97.25 123 GLY A CA 1
ATOM 937 C C . GLY A 1 123 ? 15.514 2.743 0.183 1.00 97.25 123 GLY A C 1
ATOM 938 O O . GLY A 1 123 ? 16.109 3.226 -0.775 1.00 97.25 123 GLY A O 1
ATOM 939 N N . GLY A 1 124 ? 16.038 1.770 0.936 1.00 97.31 124 GLY A N 1
ATOM 940 C CA . GLY A 1 124 ? 17.349 1.136 0.715 1.00 97.31 124 GLY A CA 1
ATOM 941 C C . GLY A 1 124 ? 17.238 -0.221 0.019 1.00 97.31 124 GLY A C 1
ATOM 942 O O . GLY A 1 124 ? 17.536 -1.248 0.618 1.00 97.31 124 GLY A O 1
ATOM 943 N N . GLY A 1 125 ? 16.727 -0.242 -1.212 1.00 96.19 125 GLY A N 1
ATOM 944 C CA . GLY A 1 125 ? 16.502 -1.481 -1.956 1.00 96.19 125 GLY A CA 1
ATOM 945 C C . GLY A 1 125 ? 17.779 -2.094 -2.537 1.00 96.19 125 GLY A C 1
ATOM 946 O O . GLY A 1 125 ? 18.741 -1.400 -2.859 1.00 96.19 125 GLY A O 1
ATOM 947 N N . LEU A 1 126 ? 17.754 -3.412 -2.747 1.00 97.44 126 LEU A N 1
ATOM 948 C CA . LEU A 1 126 ? 18.768 -4.133 -3.521 1.00 97.44 126 LEU A CA 1
ATOM 949 C C . LEU A 1 126 ? 18.510 -3.925 -5.021 1.00 97.44 126 LEU A C 1
ATOM 951 O O . LEU A 1 126 ? 17.902 -4.765 -5.684 1.00 97.44 126 LEU A O 1
ATOM 955 N N . TRP A 1 127 ? 18.914 -2.773 -5.559 1.00 98.25 127 TRP A N 1
ATOM 956 C CA . TRP A 1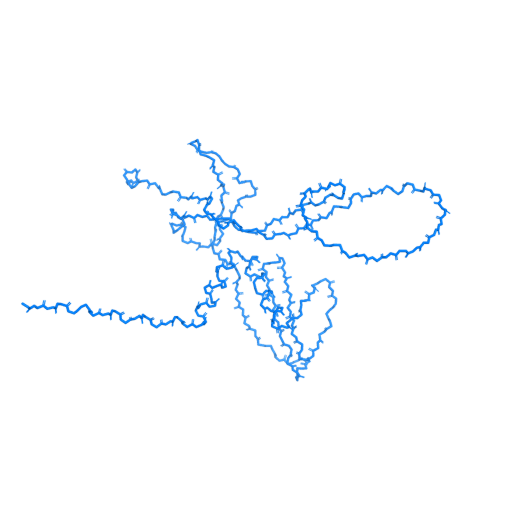 127 ? 18.499 -2.314 -6.894 1.00 98.25 127 TRP A CA 1
ATOM 957 C C . TRP A 1 127 ? 18.883 -3.244 -8.040 1.00 98.25 127 TRP A C 1
ATOM 959 O O . TRP A 1 127 ? 18.151 -3.329 -9.019 1.00 98.25 127 TRP A O 1
ATOM 969 N N . THR A 1 128 ? 19.972 -3.995 -7.903 1.00 97.56 128 THR A N 1
ATOM 970 C CA . THR A 1 128 ? 20.393 -4.993 -8.896 1.00 97.56 128 THR A CA 1
ATOM 971 C C . THR A 1 128 ? 19.344 -6.086 -9.110 1.00 97.56 128 THR A C 1
ATOM 973 O O . THR A 1 128 ? 19.216 -6.600 -10.213 1.00 97.56 128 THR A O 1
ATOM 976 N N . THR A 1 129 ? 18.519 -6.393 -8.103 1.00 98.06 129 THR A N 1
ATOM 977 C CA . THR A 1 129 ? 17.464 -7.419 -8.203 1.00 98.06 129 THR A CA 1
ATOM 978 C C . THR A 1 129 ? 16.248 -6.987 -9.034 1.00 98.06 129 THR A C 1
ATOM 980 O O . THR A 1 129 ? 15.449 -7.841 -9.432 1.00 98.06 129 THR A O 1
ATOM 983 N N . TRP A 1 130 ? 16.119 -5.681 -9.306 1.00 98.25 130 TRP A N 1
ATOM 984 C CA . TRP A 1 130 ? 15.064 -5.086 -10.136 1.00 98.25 130 TRP A CA 1
ATOM 985 C C . TRP A 1 130 ? 15.379 -5.138 -11.632 1.00 98.25 130 TRP A C 1
ATOM 987 O O . TRP A 1 130 ? 14.476 -4.954 -12.451 1.00 98.25 130 TRP A O 1
ATOM 997 N N . PHE A 1 131 ? 16.641 -5.373 -11.994 1.00 98.06 131 PHE A N 1
ATOM 998 C CA . PHE A 1 131 ? 17.029 -5.552 -13.384 1.00 98.06 131 PHE A CA 1
ATOM 999 C C . PHE A 1 131 ? 16.457 -6.859 -13.937 1.00 98.06 131 PHE A C 1
ATOM 1001 O O . PHE A 1 131 ? 16.284 -7.842 -13.218 1.00 98.06 131 PHE A O 1
ATOM 1008 N N . ASP A 1 132 ? 16.135 -6.843 -15.227 1.00 98.00 132 ASP A N 1
ATOM 1009 C CA . ASP A 1 132 ? 15.594 -7.972 -15.985 1.00 98.00 132 ASP A CA 1
ATOM 1010 C C . ASP A 1 132 ? 14.322 -8.609 -15.414 1.00 98.00 132 ASP A C 1
ATOM 1012 O O . ASP A 1 132 ? 13.995 -9.761 -15.706 1.00 98.00 132 ASP A O 1
ATOM 1016 N N . ARG A 1 133 ? 13.555 -7.827 -14.651 1.00 97.88 133 ARG A N 1
ATOM 1017 C CA . ARG A 1 133 ? 12.212 -8.184 -14.197 1.00 97.88 133 ARG A CA 1
ATOM 1018 C C . ARG A 1 133 ? 11.150 -7.637 -15.140 1.00 97.88 133 ARG A C 1
ATOM 1020 O O . ARG A 1 133 ? 11.287 -6.541 -15.687 1.00 97.88 133 ARG A O 1
ATOM 1027 N N . ASP A 1 134 ? 10.066 -8.389 -15.256 1.00 98.00 134 ASP A N 1
ATOM 1028 C CA . ASP A 1 134 ? 8.848 -7.951 -15.921 1.00 98.00 134 ASP A CA 1
ATOM 1029 C C . ASP A 1 134 ? 8.054 -7.080 -14.944 1.00 98.00 134 ASP A C 1
ATOM 1031 O O . ASP A 1 134 ? 7.448 -7.571 -13.990 1.00 98.00 134 ASP A O 1
ATOM 1035 N N . LEU A 1 135 ? 8.120 -5.761 -15.134 1.00 97.62 135 LEU A N 1
ATOM 1036 C CA . LEU A 1 135 ? 7.586 -4.796 -14.179 1.00 97.62 135 LEU A CA 1
ATOM 1037 C C . LEU A 1 135 ? 6.214 -4.280 -14.628 1.00 97.62 135 LEU A C 1
ATOM 1039 O O . LEU A 1 135 ? 6.030 -3.817 -15.760 1.00 97.62 135 LEU A O 1
ATOM 1043 N N . GLY A 1 136 ? 5.254 -4.325 -13.705 1.00 96.69 136 GLY A N 1
ATOM 1044 C CA . GLY A 1 136 ? 3.987 -3.601 -13.799 1.00 96.69 136 GLY A CA 1
ATOM 1045 C C . GLY A 1 136 ? 4.075 -2.197 -13.188 1.00 96.69 136 GLY A C 1
ATOM 1046 O O . GLY A 1 136 ? 5.123 -1.764 -12.706 1.00 96.69 136 GLY A O 1
ATOM 1047 N N . ILE A 1 137 ? 2.950 -1.478 -13.180 1.00 97.19 137 ILE A N 1
ATOM 1048 C CA . ILE A 1 137 ? 2.815 -0.174 -12.512 1.00 97.19 137 ILE A CA 1
ATOM 1049 C C . ILE A 1 137 ? 1.610 -0.229 -11.582 1.00 97.19 137 ILE A C 1
ATOM 1051 O O . ILE A 1 137 ? 0.520 -0.632 -11.987 1.00 97.19 137 ILE A O 1
ATOM 1055 N N . ALA A 1 138 ? 1.790 0.231 -10.348 1.00 98.12 138 ALA A N 1
ATOM 1056 C CA . ALA A 1 138 ? 0.707 0.388 -9.394 1.00 98.12 138 ALA A CA 1
ATOM 1057 C C . ALA A 1 138 ? 0.891 1.662 -8.567 1.00 98.12 138 ALA A C 1
ATOM 1059 O O . ALA A 1 138 ? 2.005 2.147 -8.365 1.00 98.12 138 ALA A O 1
ATOM 1060 N N . GLY A 1 139 ? -0.211 2.213 -8.073 1.00 97.56 139 GLY A N 1
ATOM 1061 C CA . GLY A 1 139 ? -0.189 3.413 -7.251 1.00 97.56 139 GLY A CA 1
ATOM 1062 C C . GLY A 1 139 ? -1.562 4.039 -7.114 1.00 97.56 139 GLY A C 1
ATOM 1063 O O . GLY A 1 139 ? -2.583 3.355 -7.164 1.00 97.56 139 GLY A O 1
ATOM 1064 N N . ARG A 1 140 ? -1.563 5.358 -6.947 1.00 96.81 140 ARG A N 1
ATOM 1065 C CA . ARG A 1 140 ? -2.773 6.169 -6.928 1.00 96.81 140 ARG A CA 1
ATOM 1066 C C . ARG A 1 140 ? -2.693 7.280 -7.955 1.00 96.81 140 ARG A C 1
ATOM 1068 O O . ARG A 1 140 ? -1.613 7.821 -8.193 1.00 96.81 140 ARG A O 1
ATOM 1075 N N . VAL A 1 141 ? -3.844 7.658 -8.486 1.00 96.94 141 VAL A N 1
ATOM 1076 C CA . VAL A 1 141 ? -4.013 8.836 -9.333 1.00 96.94 141 VAL A CA 1
ATOM 1077 C C . VAL A 1 141 ? -4.986 9.805 -8.673 1.00 96.94 141 VAL A C 1
ATOM 1079 O O . VAL A 1 141 ? -5.897 9.394 -7.951 1.00 96.94 141 VAL A O 1
ATOM 1082 N N . LEU A 1 142 ? -4.762 11.097 -8.905 1.00 95.81 142 LEU A N 1
ATOM 1083 C CA . LEU A 1 142 ? -5.706 12.151 -8.559 1.00 95.81 142 LEU A CA 1
ATOM 1084 C C . LEU A 1 142 ? -6.395 12.590 -9.844 1.00 95.81 142 LEU A C 1
ATOM 1086 O O . LEU A 1 142 ? -5.745 13.083 -10.765 1.00 95.81 142 LEU A O 1
ATOM 1090 N N . LEU A 1 143 ? -7.700 12.369 -9.904 1.00 94.88 143 LEU A N 1
ATOM 1091 C CA . LEU A 1 143 ? -8.545 12.727 -11.028 1.00 94.88 143 LEU A CA 1
ATOM 1092 C C . LEU A 1 143 ? -9.246 14.042 -10.716 1.00 94.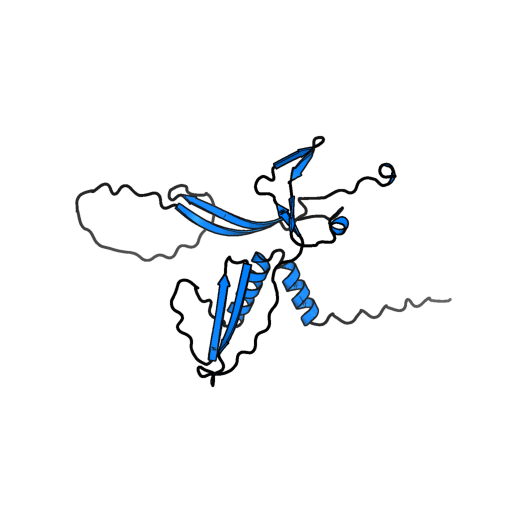88 143 LEU A C 1
ATOM 1094 O O . LEU A 1 143 ? -9.654 14.292 -9.582 1.00 94.88 143 LEU A O 1
ATOM 1098 N N . ARG A 1 144 ? -9.367 14.890 -11.733 1.00 93.38 144 ARG A N 1
ATOM 1099 C CA . ARG A 1 144 ? -10.137 16.125 -11.659 1.00 93.38 144 ARG A CA 1
ATOM 1100 C C . ARG A 1 144 ? -11.422 15.929 -12.440 1.00 93.38 144 ARG A C 1
ATOM 1102 O O . ARG A 1 144 ? -11.362 15.699 -13.642 1.00 93.38 144 ARG A O 1
ATOM 1109 N N . HIS A 1 145 ? -12.545 16.078 -11.756 1.00 89.81 145 HIS A N 1
ATOM 1110 C CA . HIS A 1 145 ? -13.863 16.141 -12.367 1.00 89.81 145 HIS A CA 1
ATOM 1111 C C . HIS A 1 145 ? -14.278 17.598 -12.509 1.00 89.81 145 HIS A C 1
ATOM 1113 O O . HIS A 1 145 ? -14.073 18.408 -11.598 1.00 89.81 145 HIS A O 1
ATOM 1119 N N . VAL A 1 146 ? -14.820 17.925 -13.676 1.00 82.06 146 VAL A N 1
ATOM 1120 C CA . VAL A 1 146 ? -15.385 19.236 -13.981 1.00 82.06 146 VAL A CA 1
ATOM 1121 C C . VAL A 1 146 ? -16.845 19.001 -14.324 1.00 82.06 146 VAL A C 1
ATOM 1123 O O . VAL A 1 146 ? -17.139 18.368 -15.338 1.00 82.06 146 VAL A O 1
ATOM 1126 N N . ASP A 1 147 ? -17.746 19.492 -13.475 1.00 68.94 147 ASP A N 1
ATOM 1127 C CA . ASP A 1 147 ? -19.183 19.376 -13.711 1.00 68.94 147 ASP A CA 1
ATOM 1128 C C . ASP A 1 147 ? -19.538 19.961 -15.093 1.00 68.94 147 ASP A C 1
ATOM 1130 O O . ASP A 1 147 ? -19.143 21.083 -15.435 1.00 68.94 147 ASP A O 1
ATOM 1134 N N . GLY A 1 148 ? -20.232 19.163 -15.916 1.00 59.78 148 GLY A N 1
ATOM 1135 C CA . GLY A 1 148 ? -20.629 19.509 -17.288 1.00 59.78 148 GLY A CA 1
ATOM 1136 C C . GLY A 1 148 ? -19.772 18.923 -18.422 1.00 59.78 148 GLY A C 1
ATOM 1137 O O . GLY A 1 148 ? -20.055 19.207 -19.583 1.00 59.78 148 GLY A O 1
ATOM 1138 N N . GLN A 1 149 ? -18.753 18.102 -18.138 1.00 52.28 149 GLN A N 1
ATOM 1139 C CA . GLN A 1 149 ? -18.184 17.178 -19.129 1.00 52.28 149 GLN A CA 1
ATOM 1140 C C . GLN A 1 149 ? -18.663 15.760 -18.817 1.00 52.28 149 GLN A C 1
ATOM 1142 O O . GLN A 1 149 ? -18.110 15.091 -17.947 1.00 52.28 149 GLN A O 1
ATOM 1147 N N . GLU A 1 150 ? -19.698 15.306 -19.528 1.00 46.00 150 GLU A N 1
ATOM 1148 C CA . GLU A 1 150 ? -20.084 13.896 -19.557 1.00 46.00 150 GLU A CA 1
ATOM 1149 C C . GLU A 1 150 ? -18.892 13.066 -20.053 1.00 46.00 150 GLU A C 1
ATOM 1151 O O . GLU A 1 150 ? -18.589 12.988 -21.245 1.00 46.00 150 GLU A O 1
ATOM 1156 N N . GLY A 1 151 ? -18.170 12.461 -19.110 1.00 46.06 151 GLY A N 1
ATOM 1157 C CA . GLY A 1 151 ? -17.256 11.370 -19.398 1.00 46.06 151 GLY A CA 1
ATOM 1158 C C . GLY A 1 151 ? -18.085 10.185 -19.873 1.00 46.06 151 GLY A C 1
ATOM 1159 O O . GLY A 1 151 ? -18.731 9.517 -19.071 1.00 46.06 151 GLY A O 1
ATOM 1160 N N . GLY A 1 152 ? -18.107 9.961 -21.184 1.00 45.19 152 GLY A N 1
ATOM 1161 C CA . GLY A 1 152 ? -18.832 8.854 -21.788 1.00 45.19 152 GLY A CA 1
ATOM 1162 C C . GLY A 1 152 ? -18.467 7.495 -21.179 1.00 45.19 152 GLY A C 1
ATOM 1163 O O . GLY A 1 152 ? -17.293 7.168 -21.012 1.00 45.19 152 GLY A O 1
ATOM 1164 N N . ARG A 1 153 ? -19.525 6.698 -20.972 1.00 46.88 153 ARG A N 1
ATOM 1165 C CA . ARG A 1 153 ? -19.580 5.249 -20.700 1.00 46.88 153 ARG A CA 1
ATOM 1166 C C . ARG A 1 153 ? -19.173 4.783 -19.299 1.00 46.88 153 ARG A C 1
ATOM 1168 O O . ARG A 1 153 ? -18.061 4.319 -19.062 1.00 46.88 153 ARG A O 1
ATOM 1175 N N . GLY A 1 154 ? -20.186 4.752 -18.437 1.00 35.81 154 GLY A N 1
ATOM 1176 C CA . GLY A 1 154 ? -20.356 3.753 -17.387 1.00 35.81 154 GLY A CA 1
ATOM 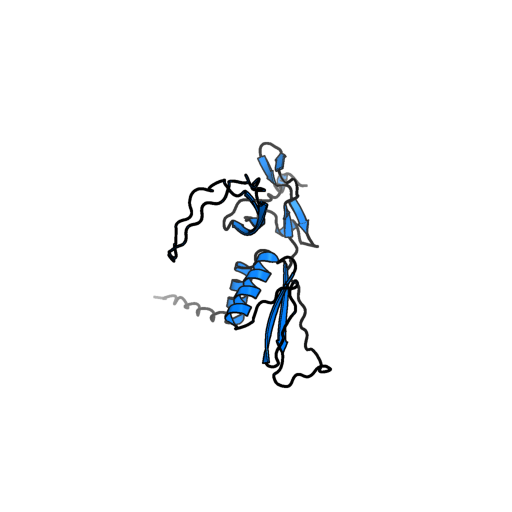1177 C C . GLY A 1 154 ? -21.850 3.514 -17.168 1.00 35.81 154 GLY A C 1
ATOM 1178 O O . GLY A 1 154 ? -22.510 4.332 -16.540 1.00 35.81 154 GLY A O 1
ATOM 1179 N N . GLU A 1 155 ? -22.377 2.434 -17.747 1.00 38.47 155 GLU A N 1
ATOM 1180 C CA . GLU A 1 155 ? -23.634 1.778 -17.349 1.00 38.47 155 GLU A CA 1
ATOM 1181 C C . GLU A 1 155 ? -23.584 1.575 -15.816 1.00 38.47 155 GLU A C 1
ATOM 1183 O O . GLU A 1 155 ? -22.542 1.184 -15.301 1.00 38.47 155 GLU A O 1
ATOM 1188 N N . GLY A 1 156 ? -24.565 1.847 -14.964 1.00 30.61 156 GLY A N 1
ATOM 1189 C CA . GLY A 1 156 ? -25.987 2.110 -15.087 1.00 30.61 156 GLY A CA 1
ATOM 1190 C C . GLY A 1 156 ? -26.615 1.434 -13.865 1.00 30.61 156 GLY A C 1
ATOM 1191 O O . GLY A 1 156 ? -26.625 0.214 -13.816 1.00 30.61 156 GLY A O 1
ATOM 1192 N N . GLU A 1 157 ? -27.094 2.192 -12.878 1.00 32.47 157 GLU A N 1
ATOM 1193 C CA . GLU A 1 157 ? -28.183 1.743 -11.999 1.00 32.47 157 GLU A CA 1
ATOM 1194 C C . GLU A 1 157 ? -28.844 2.974 -11.368 1.00 32.47 157 GLU A C 1
ATOM 1196 O O . GLU A 1 157 ? -28.242 3.713 -10.587 1.00 32.47 157 GLU A O 1
ATOM 1201 N N . ALA A 1 158 ? -30.065 3.244 -11.823 1.00 30.47 158 ALA A N 1
ATOM 1202 C CA . ALA A 1 158 ? -30.903 4.349 -11.394 1.00 30.47 158 ALA A CA 1
ATOM 1203 C C . ALA A 1 158 ? -31.790 3.896 -10.229 1.00 30.47 158 ALA A C 1
ATOM 1205 O O . ALA A 1 158 ? -32.360 2.808 -10.274 1.00 30.47 158 ALA A O 1
ATOM 1206 N N . ALA A 1 159 ? -31.950 4.757 -9.227 1.00 32.09 159 ALA A N 1
ATOM 1207 C CA . ALA A 1 159 ? -33.026 4.656 -8.252 1.00 32.09 159 ALA A CA 1
ATOM 1208 C C . ALA A 1 159 ? -33.936 5.881 -8.415 1.00 32.09 159 ALA A C 1
ATOM 1210 O O . ALA A 1 159 ? -33.495 7.021 -8.255 1.00 32.09 159 ALA A O 1
ATOM 1211 N N . GLU A 1 160 ? -35.186 5.613 -8.789 1.00 30.95 160 GLU A N 1
ATOM 1212 C CA . GLU A 1 160 ? -36.292 6.565 -8.872 1.00 30.95 160 GLU A CA 1
ATOM 1213 C C . GLU A 1 160 ? -36.752 7.051 -7.490 1.00 30.95 160 GLU A C 1
ATOM 1215 O O . GLU A 1 160 ? -36.739 6.313 -6.505 1.00 30.95 160 GLU A O 1
ATOM 1220 N N . GLY A 1 161 ? -37.258 8.284 -7.460 1.00 28.94 161 GLY A N 1
ATOM 1221 C CA . GLY A 1 161 ? -38.057 8.855 -6.378 1.00 28.94 161 GLY A CA 1
ATOM 1222 C C . GLY A 1 161 ? -38.590 10.220 -6.815 1.00 28.94 161 GLY A C 1
ATOM 1223 O O . GLY A 1 161 ? -37.816 11.163 -6.953 1.00 28.94 161 GLY A O 1
ATOM 1224 N N . GLY A 1 162 ? -39.885 10.288 -7.133 1.00 26.70 162 GLY A N 1
ATOM 1225 C CA . GLY A 1 162 ? -40.532 11.415 -7.811 1.00 26.70 162 GLY A CA 1
ATOM 1226 C C . GLY A 1 162 ? -41.157 12.501 -6.923 1.00 26.70 162 GLY A C 1
ATOM 1227 O O . GLY A 1 162 ? -41.316 12.309 -5.722 1.00 26.70 162 GLY A O 1
ATOM 1228 N N . ALA A 1 163 ? -41.573 13.567 -7.634 1.00 28.12 163 ALA A N 1
ATOM 1229 C CA . ALA A 1 163 ? -42.615 14.584 -7.366 1.00 28.12 163 ALA A CA 1
ATOM 1230 C C . ALA A 1 163 ? -42.445 15.483 -6.113 1.00 28.12 163 ALA A C 1
ATOM 1232 O O . ALA A 1 163 ? -41.916 15.059 -5.101 1.00 28.12 163 ALA A O 1
ATOM 1233 N N . GLU A 1 164 ? -42.862 16.750 -6.040 1.00 26.95 164 GLU A N 1
ATOM 1234 C CA . GLU A 1 164 ? -43.639 17.686 -6.869 1.00 26.95 164 GLU A CA 1
ATOM 1235 C C . GLU A 1 164 ? -43.468 19.091 -6.224 1.00 26.95 164 GLU A C 1
ATOM 1237 O O . GLU A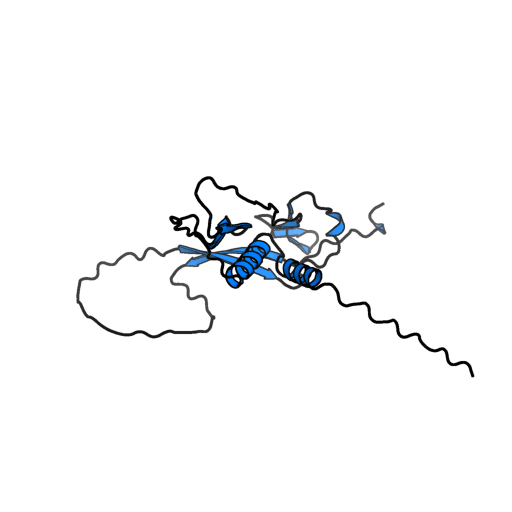 1 164 ? -43.129 19.172 -5.042 1.00 26.95 164 GLU A O 1
ATOM 1242 N N . GLY A 1 165 ? -43.761 20.192 -6.932 1.00 27.14 165 GLY A N 1
ATOM 1243 C CA . GLY A 1 165 ? -44.025 21.492 -6.281 1.00 27.14 165 GLY A CA 1
ATOM 1244 C C . GLY A 1 165 ? -43.535 22.727 -7.041 1.00 27.14 165 GLY A C 1
ATOM 1245 O O . GLY A 1 165 ? -42.336 22.963 -7.156 1.00 27.14 165 GLY A O 1
ATOM 1246 N N . GLY A 1 166 ? -44.481 23.519 -7.554 1.00 28.09 166 GLY A N 1
ATOM 1247 C CA . GLY A 1 166 ? -44.244 24.735 -8.333 1.00 28.09 166 GLY A CA 1
ATOM 1248 C C . GLY A 1 166 ? -43.854 25.975 -7.521 1.00 28.09 166 GLY A C 1
ATOM 1249 O O . GLY A 1 166 ? -43.972 26.022 -6.300 1.00 28.09 166 GLY A O 1
ATOM 1250 N N . GLY A 1 167 ? -43.428 27.009 -8.249 1.00 27.64 167 GLY A N 1
ATOM 1251 C CA . GLY A 1 167 ? -43.160 28.343 -7.718 1.00 27.64 167 GLY A CA 1
ATOM 1252 C C . GLY A 1 167 ? -42.402 29.205 -8.724 1.00 27.64 167 GLY A C 1
ATOM 1253 O O . GLY A 1 167 ? -41.182 29.107 -8.832 1.00 27.64 167 GLY A O 1
ATOM 1254 N N . GLU A 1 168 ? -43.127 30.044 -9.466 1.00 37.53 168 GLU A N 1
ATOM 1255 C CA . GLU A 1 168 ? -42.559 31.154 -10.236 1.00 37.53 168 GLU A CA 1
ATOM 1256 C C . GLU A 1 168 ? -41.843 32.131 -9.293 1.00 37.53 168 GLU A C 1
ATOM 1258 O O . GLU A 1 168 ? -42.438 32.696 -8.378 1.00 37.53 168 GLU A O 1
ATOM 1263 N N . GLY A 1 169 ? -40.551 32.346 -9.531 1.00 30.16 169 GLY A N 1
ATOM 1264 C CA . GLY A 1 169 ? -39.729 33.318 -8.819 1.00 30.16 169 GLY A CA 1
ATOM 1265 C C . GLY A 1 169 ? -38.509 33.665 -9.667 1.00 30.16 169 GLY A C 1
ATOM 1266 O O . GLY A 1 169 ? -37.838 32.777 -10.185 1.00 30.16 169 GLY A O 1
ATOM 1267 N N . GLY A 1 170 ? -38.282 34.962 -9.877 1.00 34.03 170 GLY A N 1
ATOM 1268 C CA . GLY A 1 170 ? -37.381 35.528 -10.882 1.00 34.03 170 GLY A CA 1
ATOM 1269 C C . GLY A 1 170 ? -36.003 34.867 -11.002 1.00 34.03 170 GLY A C 1
ATOM 1270 O O . GLY A 1 170 ? -35.315 34.613 -10.016 1.00 34.03 170 GLY A O 1
ATOM 1271 N N . LYS A 1 171 ? -35.577 34.650 -12.255 1.00 36.66 171 LYS A N 1
ATOM 1272 C CA . LYS A 1 171 ? -34.226 34.207 -12.625 1.00 36.66 171 LYS A CA 1
ATOM 1273 C C . LYS A 1 171 ? -33.184 35.244 -12.188 1.00 36.66 171 LYS A C 1
ATOM 1275 O O . LYS A 1 171 ? -32.780 36.102 -12.968 1.00 36.66 171 LYS A O 1
ATOM 1280 N N . ALA A 1 172 ? -32.684 35.113 -10.966 1.00 39.88 172 ALA A N 1
ATOM 1281 C CA . ALA A 1 172 ? -31.311 35.486 -10.678 1.00 39.88 172 ALA A CA 1
ATOM 1282 C C . ALA A 1 172 ? -30.426 34.434 -11.358 1.00 39.88 172 ALA A C 1
ATOM 1284 O O . ALA A 1 172 ? -30.457 33.258 -10.996 1.00 39.88 172 ALA A O 1
ATOM 1285 N N . ALA A 1 173 ? -29.678 34.834 -12.388 1.00 44.47 173 ALA A N 1
ATOM 1286 C CA . ALA A 1 173 ? -28.639 33.996 -12.965 1.00 44.47 173 ALA A CA 1
ATOM 1287 C C . ALA A 1 173 ? -27.543 33.795 -11.906 1.00 44.47 173 ALA A C 1
ATOM 1289 O O . ALA A 1 173 ? -26.586 34.561 -11.822 1.00 44.47 173 ALA A O 1
ATOM 1290 N N . LEU A 1 174 ? -27.718 32.779 -11.057 1.00 46.34 174 LEU A N 1
ATOM 1291 C CA . LEU A 1 174 ? -26.652 32.213 -10.248 1.00 46.34 174 LEU A CA 1
ATOM 1292 C C . LEU A 1 174 ? -25.560 31.786 -11.223 1.00 46.34 174 LEU A C 1
ATOM 1294 O O . LEU A 1 174 ? -25.732 30.848 -12.002 1.00 46.34 174 LEU A O 1
ATOM 1298 N N . VAL A 1 175 ? -24.446 32.514 -11.211 1.00 46.81 175 VAL A N 1
ATOM 1299 C CA . VAL A 1 175 ? -23.212 32.074 -11.850 1.00 46.81 175 VAL A CA 1
ATOM 1300 C C . VAL A 1 175 ? -22.872 30.736 -11.203 1.00 46.81 175 VAL A C 1
ATOM 1302 O O . VAL A 1 175 ? -22.443 30.690 -10.053 1.00 46.81 175 VAL A O 1
ATOM 1305 N N . SER A 1 176 ? -23.142 29.641 -11.914 1.00 54.44 176 SER A N 1
ATOM 1306 C CA . SER A 1 176 ? -22.760 28.302 -11.482 1.00 54.44 176 SER A CA 1
ATOM 1307 C C . SER A 1 176 ? -21.237 28.277 -11.416 1.00 54.44 176 SER A C 1
ATOM 1309 O O . SER A 1 176 ? -20.544 28.241 -12.436 1.00 54.44 176 SER A O 1
ATOM 1311 N N . VAL A 1 177 ? -20.703 28.393 -10.200 1.00 61.44 177 VAL A N 1
ATOM 1312 C CA . VAL A 1 177 ? -19.288 28.159 -9.945 1.00 61.44 177 VAL A CA 1
ATOM 1313 C C . VAL A 1 177 ? -19.069 26.693 -10.270 1.00 61.44 177 VAL A C 1
ATOM 1315 O O . VAL A 1 177 ? -19.575 25.830 -9.560 1.00 61.44 177 VAL A O 1
ATOM 1318 N N . LYS A 1 178 ? -18.359 26.410 -11.368 1.00 62.56 178 LYS A N 1
ATOM 1319 C CA . LYS A 1 178 ? -17.992 25.040 -11.736 1.00 62.56 178 LYS A CA 1
ATOM 1320 C C . LYS A 1 178 ? -17.292 24.403 -10.542 1.00 62.56 178 LYS A C 1
ATOM 1322 O O . LYS A 1 178 ? -16.163 24.777 -10.214 1.00 62.56 178 LYS A O 1
ATOM 1327 N N . GLN A 1 179 ? -17.971 23.479 -9.874 1.00 71.25 179 GLN A N 1
ATOM 1328 C CA . GLN A 1 179 ? -17.427 22.828 -8.703 1.00 71.25 179 GLN A CA 1
ATOM 1329 C C . GLN A 1 179 ? -16.385 21.821 -9.190 1.00 71.25 179 GLN A C 1
ATOM 1331 O O . GLN A 1 179 ? -16.667 20.877 -9.921 1.00 71.25 179 GLN A O 1
ATOM 1336 N N . VAL A 1 180 ? -15.122 22.079 -8.858 1.00 79.69 180 VAL A N 1
ATOM 1337 C CA . VAL A 1 180 ? -14.035 21.160 -9.192 1.00 79.69 180 VAL A CA 1
ATOM 1338 C C . VAL A 1 180 ? -13.968 20.116 -8.092 1.00 79.69 180 VAL A C 1
ATOM 1340 O O . VAL A 1 180 ? -13.595 20.423 -6.958 1.00 79.69 180 VAL A O 1
ATOM 1343 N N . ARG A 1 181 ? -14.298 18.869 -8.426 1.00 88.81 181 ARG A N 1
ATOM 1344 C CA . ARG A 1 181 ? -14.149 17.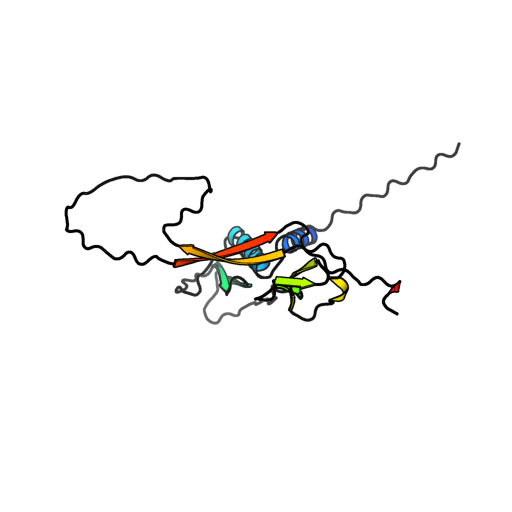739 -7.507 1.00 88.81 181 ARG A CA 1
ATOM 1345 C C . ARG A 1 181 ? -12.859 16.994 -7.826 1.00 88.81 181 ARG A C 1
ATOM 1347 O O . ARG A 1 181 ? -12.632 16.578 -8.959 1.00 88.81 181 ARG A O 1
ATOM 1354 N N . LEU A 1 182 ? -12.007 16.815 -6.820 1.00 91.50 182 LEU A N 1
ATOM 1355 C CA . LEU A 1 182 ? -10.848 15.930 -6.916 1.00 91.50 182 LEU A CA 1
ATOM 1356 C C . LEU A 1 182 ? -11.208 14.557 -6.352 1.00 91.50 182 LEU A C 1
ATOM 1358 O O . LEU A 1 182 ? -11.735 14.455 -5.245 1.00 91.50 182 LEU A O 1
ATOM 1362 N N . GLU A 1 183 ? -10.900 13.510 -7.106 1.00 92.94 183 GLU A N 1
ATOM 1363 C CA . GLU A 1 183 ? -11.084 12.121 -6.697 1.00 92.94 183 GLU A CA 1
ATOM 1364 C C . GLU A 1 183 ? -9.734 11.409 -6.632 1.00 92.94 183 GLU A C 1
ATOM 1366 O O . GLU A 1 183 ? -8.855 11.603 -7.469 1.00 92.94 183 GLU A O 1
ATOM 1371 N N . HIS A 1 184 ? -9.577 10.561 -5.625 1.00 93.12 184 HIS A N 1
ATOM 1372 C CA . HIS A 1 184 ? -8.462 9.637 -5.511 1.00 93.12 184 HIS A CA 1
ATOM 1373 C C . HIS A 1 184 ? -8.890 8.251 -6.000 1.00 93.12 184 HIS A C 1
ATOM 1375 O O . HIS A 1 184 ? -9.873 7.711 -5.499 1.00 93.12 184 HIS A O 1
ATOM 1381 N N . ARG A 1 185 ? -8.109 7.645 -6.902 1.00 96.31 185 ARG A N 1
ATOM 1382 C CA . ARG A 1 185 ? -8.352 6.282 -7.391 1.00 96.31 185 ARG A CA 1
ATOM 1383 C C . ARG A 1 185 ? -7.080 5.440 -7.357 1.00 96.31 185 ARG A C 1
ATOM 1385 O O . ARG A 1 185 ? -6.011 5.902 -7.760 1.00 96.31 185 ARG A O 1
ATOM 1392 N N . LEU A 1 186 ? -7.206 4.195 -6.900 1.00 97.81 186 LEU A N 1
ATOM 1393 C CA . LEU A 1 186 ? -6.137 3.201 -6.991 1.00 97.81 186 LEU A CA 1
ATOM 1394 C C . LEU A 1 186 ? -6.050 2.647 -8.412 1.00 97.81 186 LEU A C 1
ATOM 1396 O O . LEU A 1 186 ? -7.065 2.415 -9.069 1.00 97.81 186 LEU A O 1
ATOM 1400 N N . VAL A 1 187 ? -4.824 2.448 -8.886 1.00 97.81 187 VAL A N 1
ATOM 1401 C CA . VAL A 1 187 ? -4.545 1.898 -10.213 1.00 97.81 187 VAL A CA 1
ATOM 1402 C C . VAL A 1 187 ? -3.507 0.799 -10.079 1.00 97.81 187 VAL A C 1
ATOM 1404 O O . VAL A 1 187 ? -2.484 0.977 -9.414 1.00 97.81 187 VAL A O 1
ATOM 1407 N N . ARG A 1 188 ? -3.760 -0.309 -10.774 1.00 97.00 188 ARG A N 1
ATOM 1408 C CA . ARG A 1 188 ? -2.833 -1.421 -10.954 1.00 97.00 188 ARG A CA 1
ATOM 1409 C C . ARG A 1 188 ? -2.907 -1.894 -12.399 1.00 97.00 188 ARG A C 1
ATOM 1411 O O . ARG A 1 188 ? -3.980 -2.250 -12.878 1.00 97.00 188 ARG A O 1
ATOM 1418 N N . ILE A 1 189 ? -1.771 -1.893 -13.082 1.00 96.94 189 ILE A N 1
ATOM 1419 C CA . ILE A 1 189 ? -1.618 -2.481 -14.411 1.00 96.94 189 ILE A CA 1
ATOM 1420 C C . ILE A 1 189 ? -1.010 -3.864 -14.212 1.00 96.94 189 ILE A C 1
ATOM 1422 O O . ILE A 1 189 ? 0.198 -4.001 -14.030 1.00 96.94 189 ILE A O 1
ATOM 1426 N N . ASP A 1 190 ? -1.877 -4.874 -14.215 1.00 91.88 190 ASP A N 1
ATOM 1427 C CA . ASP A 1 190 ? -1.545 -6.277 -13.946 1.00 91.88 190 ASP A CA 1
ATOM 1428 C C . ASP A 1 190 ? -1.053 -6.995 -15.213 1.00 91.88 190 ASP A C 1
ATOM 1430 O O . ASP A 1 190 ? -1.604 -7.992 -15.672 1.00 91.88 190 ASP A O 1
ATOM 1434 N N . ARG A 1 191 ? -0.067 -6.378 -15.868 1.00 96.62 191 ARG A N 1
ATOM 1435 C CA . ARG A 1 191 ? 0.673 -6.934 -17.002 1.00 96.62 191 ARG A CA 1
ATOM 1436 C C . ARG A 1 191 ? 2.033 -6.244 -17.111 1.00 96.62 191 ARG A C 1
ATOM 1438 O O . ARG A 1 191 ? 2.134 -5.068 -16.743 1.00 96.62 191 ARG A O 1
ATOM 1445 N N . PRO A 1 192 ? 3.056 -6.910 -17.665 1.00 97.25 192 PRO A N 1
ATOM 1446 C CA . PRO A 1 192 ? 4.355 -6.288 -17.886 1.00 97.25 192 PRO A CA 1
ATOM 1447 C C . PRO A 1 192 ? 4.240 -5.084 -18.830 1.00 97.25 192 PRO A C 1
ATOM 1449 O O . PRO A 1 192 ? 3.697 -5.186 -19.932 1.00 97.25 192 PRO A O 1
ATOM 1452 N N . VAL A 1 193 ? 4.728 -3.927 -18.384 1.00 97.19 193 VAL A N 1
ATOM 1453 C CA . VAL A 1 193 ? 4.764 -2.675 -19.167 1.00 97.19 193 VAL A CA 1
ATOM 1454 C C . VAL A 1 193 ? 6.110 -1.964 -19.099 1.00 97.19 193 VAL A C 1
ATOM 1456 O O . VAL A 1 193 ? 6.362 -1.060 -19.892 1.00 97.19 193 VAL A O 1
ATOM 1459 N N . LEU A 1 194 ? 6.967 -2.351 -18.157 1.00 97.44 194 LEU A N 1
ATOM 1460 C CA . LEU A 1 194 ? 8.280 -1.769 -17.935 1.00 97.44 194 LEU A CA 1
ATOM 1461 C C . LEU A 1 194 ? 9.321 -2.877 -17.782 1.00 97.44 194 LEU A C 1
ATOM 1463 O O . LEU A 1 194 ? 9.024 -3.979 -17.320 1.00 97.44 194 LEU A O 1
ATOM 1467 N N . ARG A 1 195 ? 10.562 -2.547 -18.134 1.00 97.25 195 ARG A N 1
ATOM 1468 C CA . ARG A 1 195 ? 11.732 -3.396 -17.920 1.00 97.25 195 ARG A CA 1
ATOM 1469 C C . ARG A 1 195 ? 12.963 -2.525 -17.711 1.00 97.25 195 ARG A C 1
ATOM 1471 O O . ARG A 1 195 ? 13.073 -1.455 -18.307 1.00 97.25 195 ARG A O 1
ATOM 1478 N N . ILE A 1 196 ? 13.885 -3.000 -16.880 1.00 97.19 196 ILE A N 1
ATOM 1479 C CA . ILE A 1 196 ? 15.203 -2.392 -16.681 1.00 97.19 196 ILE A CA 1
ATOM 1480 C C . ILE A 1 196 ? 16.232 -3.415 -17.165 1.00 97.19 196 ILE A C 1
ATOM 1482 O O . ILE A 1 196 ? 16.535 -4.344 -16.421 1.00 97.19 196 ILE A O 1
ATOM 1486 N N . PRO A 1 197 ? 16.698 -3.329 -18.419 1.00 96.38 197 PRO A N 1
ATOM 1487 C CA . PRO A 1 197 ? 17.603 -4.332 -18.965 1.00 96.38 197 PRO A CA 1
ATOM 1488 C C . PRO A 1 197 ? 18.994 -4.220 -18.334 1.00 96.38 197 PRO A C 1
ATOM 1490 O O . PRO A 1 197 ? 19.475 -3.110 -18.084 1.00 96.38 197 PRO A O 1
ATOM 1493 N N . THR A 1 198 ? 19.650 -5.358 -18.100 1.00 96.69 198 THR A N 1
ATOM 1494 C CA . THR A 1 198 ? 21.094 -5.368 -17.825 1.00 96.69 198 THR A CA 1
ATOM 1495 C C . THR A 1 198 ? 21.896 -5.071 -19.090 1.00 96.69 198 THR A C 1
ATOM 1497 O O . THR A 1 198 ? 21.437 -5.280 -20.217 1.00 96.69 198 THR A O 1
ATOM 1500 N N . LEU A 1 199 ? 23.116 -4.561 -18.906 1.00 96.25 199 LEU A N 1
ATOM 1501 C CA . LEU A 1 199 ? 24.099 -4.512 -19.981 1.00 96.25 199 LEU A CA 1
ATOM 1502 C C . LEU A 1 199 ? 24.635 -5.928 -20.226 1.00 96.25 199 LEU A C 1
ATOM 1504 O O . LEU A 1 199 ? 24.868 -6.683 -19.284 1.00 96.25 199 LEU A O 1
ATOM 1508 N N . ALA A 1 200 ? 24.835 -6.292 -21.494 1.00 96.19 200 ALA A N 1
ATOM 1509 C CA . ALA A 1 200 ? 25.424 -7.578 -21.835 1.00 96.19 200 ALA A CA 1
ATOM 1510 C C . ALA A 1 200 ? 26.831 -7.701 -21.230 1.00 96.19 200 ALA A C 1
ATOM 1512 O O . ALA A 1 200 ? 27.663 -6.820 -21.431 1.00 96.19 200 ALA A O 1
ATOM 1513 N N . ILE A 1 201 ? 27.115 -8.834 -20.581 1.00 95.25 201 ILE A N 1
ATOM 1514 C CA . ILE A 1 201 ? 28.391 -9.104 -19.893 1.00 95.25 201 ILE A CA 1
ATOM 1515 C C . ILE A 1 201 ? 29.632 -8.874 -20.772 1.00 95.25 201 ILE A C 1
ATOM 1517 O O . ILE A 1 201 ? 30.676 -8.448 -20.303 1.00 95.25 201 ILE A O 1
ATOM 1521 N N . HIS A 1 202 ? 29.518 -9.101 -22.080 1.00 96.00 202 HIS A N 1
ATOM 1522 C CA . HIS A 1 202 ? 30.611 -8.913 -23.036 1.00 96.00 202 HIS A CA 1
ATOM 1523 C C . HIS A 1 202 ? 31.050 -7.444 -23.196 1.00 96.00 202 HIS A C 1
ATOM 1525 O O . HIS A 1 202 ? 32.122 -7.196 -23.748 1.00 96.00 202 HIS A O 1
ATOM 1531 N N . LEU A 1 203 ? 30.218 -6.493 -22.759 1.00 93.69 203 LEU A N 1
ATOM 1532 C CA . LEU A 1 2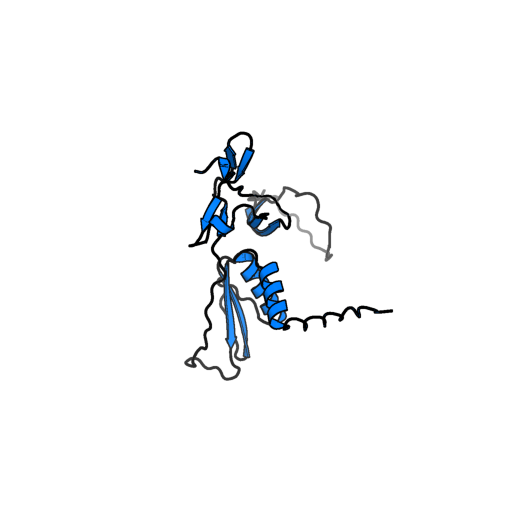03 ? 30.415 -5.047 -22.893 1.00 93.69 203 LEU A CA 1
ATOM 1533 C C . LEU A 1 203 ? 30.788 -4.359 -21.569 1.00 93.69 203 LEU A C 1
ATOM 1535 O O . LEU A 1 203 ? 31.032 -3.156 -21.581 1.00 93.69 203 LEU A O 1
ATOM 1539 N N . ASP A 1 204 ? 30.827 -5.101 -20.460 1.00 79.06 204 ASP A N 1
ATOM 1540 C CA . ASP A 1 204 ? 31.095 -4.596 -19.108 1.00 79.06 204 ASP A CA 1
ATOM 1541 C C . ASP A 1 204 ? 32.263 -5.398 -18.507 1.00 79.06 204 ASP A C 1
ATOM 1543 O O . ASP A 1 204 ? 32.061 -6.461 -17.919 1.00 79.06 204 ASP A O 1
ATOM 1547 N N . ARG A 1 205 ? 33.498 -4.955 -18.791 1.00 66.38 205 ARG A N 1
ATOM 1548 C CA . ARG A 1 205 ? 34.750 -5.600 -18.351 1.00 66.38 205 ARG A CA 1
ATOM 1549 C C . ARG A 1 205 ? 35.366 -4.886 -17.161 1.00 66.38 205 ARG A C 1
ATOM 1551 O O . ARG A 1 205 ? 35.460 -3.641 -17.231 1.00 66.38 205 ARG A O 1
#

Radius of gyration: 26.73 Å; chains: 1; bounding box: 79×94×62 Å

Secondary structure (DSSP, 8-state):
---------PPPPPPPHHHHHHHHHHHH-SSHHHHHHHHHHHHHHTTPEEPPTTS-----TT-EEEEEETTTEEEEEE--TT--TT-------------EEEEEEEEEEEETTEEEEEEEEESS--GGGGTT--EEEEEEEEEEEETT-------------------------------EEEEEEEEEEEEEEE--PPPPGGG--